Protein AF-A0AAU3YWR9-F1 (afdb_monomer)

pLDDT: mean 72.67, std 20.93, range [34.38, 97.94]

Radius of gyration: 27.26 Å; Cα contacts (8 Å, |Δi|>4): 187; chains: 1; bounding box: 84×48×47 Å

Nearest PDB structures (foldseek):
  8gfq-assembly1_A  TM=6.368E-01  e=3.962E-01  Campylobacter jejuni
  5o2o-assembly1_A  TM=6.855E-01  e=5.249E-01  Neisseria meningitidis
  6cf8-assembly1_A  TM=6.195E-01  e=4.690E-01  Campylobacter jejuni
  5o1j-assembly1_A  TM=6.684E-01  e=5.552E-01  Neisseria meningitidis MC58

Sequence (244 aa):
MATWSKQQIAIFARSAGWGKRSEDAAEVAMAESSGRDNIVNSIGCVGLMQINQPVHVKAHPKWTVAWLKDPIHNMEAALVLYKGAGNKWDGPWLDSRDKGSGGGWGGKVSGSSGGTQQIGDDPCKGLEGRVKDMCEESQDSLGKELPNSDPLGLEAMKQVATQLGRLAQMGAKAGNWLGEPGSWVRVAYVVGGAALGLTAVAVIIRPYTAGAYRQVSAALPVKTTKRIVRAARERSSSEESTSE

Mean predicted aligned error: 17.77 Å

Solvent-accessible surface area (backbone atoms only — not comparable to full-atom values): 14366 Å² total; per-residue (Å²): 131,62,70,49,52,58,68,50,38,18,51,33,23,38,74,44,67,46,56,94,46,7,60,61,50,16,53,50,15,38,68,62,37,66,23,25,25,67,47,65,52,98,82,43,21,30,7,28,64,42,45,51,33,82,76,44,30,82,86,37,74,76,54,37,74,75,48,24,33,38,63,44,52,24,36,36,53,49,49,52,53,30,52,74,51,70,73,33,70,70,66,94,47,55,64,62,35,70,69,43,91,82,70,28,52,95,70,50,76,84,69,78,84,82,81,94,69,90,87,80,68,67,82,45,69,91,52,66,68,74,61,23,56,56,42,55,58,53,54,71,64,66,76,66,84,78,85,88,85,88,88,84,85,65,67,70,61,52,56,56,60,56,54,58,61,53,58,63,58,51,58,70,57,54,66,68,46,76,78,41,88,85,37,53,66,58,50,49,51,52,54,51,49,49,52,51,50,54,52,52,50,52,60,69,45,45,74,69,46,54,61,54,49,52,56,53,60,71,71,50,66,75,74,55,60,61,53,54,56,49,56,52,55,58,53,61,61,59,66,71,74,73,81,123

Structure (mmCIF, N/CA/C/O backbone):
data_AF-A0AAU3YWR9-F1
#
_entry.id   AF-A0AAU3YWR9-F1
#
loop_
_atom_site.group_PDB
_atom_site.id
_atom_site.type_symbol
_atom_site.label_atom_id
_atom_site.label_alt_id
_atom_site.label_comp_id
_atom_site.label_asym_id
_atom_site.label_entity_i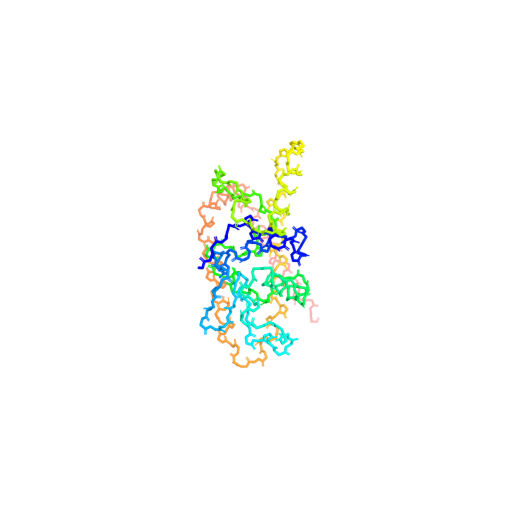d
_atom_site.label_seq_id
_atom_site.pdbx_PDB_ins_code
_atom_site.Cartn_x
_atom_site.Cartn_y
_atom_site.Cartn_z
_atom_site.occupancy
_atom_site.B_iso_or_equiv
_atom_site.auth_seq_id
_atom_site.auth_comp_id
_atom_site.auth_asym_id
_atom_site.auth_atom_id
_atom_site.pdbx_PDB_model_num
ATOM 1 N N . MET A 1 1 ? -11.575 -11.986 -10.824 1.00 79.19 1 MET A N 1
ATOM 2 C CA . MET A 1 1 ? -10.554 -11.143 -10.166 1.00 79.19 1 MET A CA 1
ATOM 3 C C . MET A 1 1 ? -10.648 -9.799 -10.839 1.00 79.19 1 MET A C 1
ATOM 5 O O . MET A 1 1 ? -10.480 -9.766 -12.053 1.00 79.19 1 MET A O 1
ATOM 9 N N . ALA A 1 2 ? -11.019 -8.756 -10.103 1.00 91.50 2 ALA A N 1
ATOM 10 C CA . ALA A 1 2 ? -11.086 -7.423 -10.680 1.00 91.50 2 ALA A CA 1
ATOM 11 C C . ALA A 1 2 ? -9.681 -6.806 -10.679 1.00 91.50 2 ALA A C 1
ATOM 13 O O . ALA A 1 2 ? -8.853 -7.101 -9.815 1.00 91.50 2 ALA A O 1
ATOM 14 N N . THR A 1 3 ? -9.398 -6.001 -11.698 1.00 96.00 3 THR A N 1
ATOM 15 C CA . THR A 1 3 ? -8.206 -5.152 -11.748 1.00 96.00 3 THR A CA 1
ATOM 16 C C . THR A 1 3 ? -8.701 -3.722 -11.826 1.00 96.00 3 THR A C 1
ATOM 18 O O . THR A 1 3 ? -9.439 -3.385 -12.748 1.00 96.00 3 THR A O 1
ATOM 21 N N . TRP A 1 4 ? -8.332 -2.918 -10.841 1.00 95.69 4 TRP A N 1
ATOM 22 C CA . TRP A 1 4 ? -8.805 -1.551 -10.681 1.00 95.69 4 TRP A CA 1
ATOM 23 C C . TRP A 1 4 ? -7.793 -0.568 -11.263 1.00 95.69 4 TRP A C 1
ATOM 25 O O . TRP A 1 4 ? -6.581 -0.771 -11.150 1.00 95.69 4 TRP A O 1
ATOM 35 N N . SER A 1 5 ? -8.283 0.509 -11.876 1.00 96.12 5 SER A N 1
ATOM 36 C CA . SER A 1 5 ? -7.420 1.609 -12.308 1.00 96.12 5 SER A CA 1
ATOM 37 C C . SER A 1 5 ? -6.879 2.382 -11.103 1.00 96.12 5 SER A C 1
ATOM 39 O O . SER A 1 5 ? -7.457 2.358 -10.013 1.00 96.12 5 SER A O 1
ATOM 41 N N . LYS A 1 6 ? -5.790 3.135 -11.296 1.00 95.69 6 LYS A N 1
ATOM 42 C CA . LYS A 1 6 ? -5.232 3.993 -10.240 1.00 95.69 6 LYS A CA 1
ATOM 43 C C . LYS A 1 6 ? -6.288 4.961 -9.683 1.00 95.69 6 LYS A C 1
ATOM 45 O O . LYS A 1 6 ? -6.381 5.128 -8.472 1.00 95.69 6 LYS A O 1
ATOM 50 N N . GLN A 1 7 ? -7.110 5.551 -10.549 1.00 96.12 7 GLN A N 1
ATOM 51 C CA . GLN A 1 7 ? -8.160 6.496 -10.169 1.00 96.12 7 GLN A CA 1
ATOM 52 C C . GLN A 1 7 ? -9.241 5.828 -9.306 1.00 96.12 7 GLN A C 1
ATOM 54 O O . GLN A 1 7 ? -9.616 6.366 -8.267 1.00 96.12 7 GLN A O 1
ATOM 59 N N . GLN A 1 8 ? -9.693 4.626 -9.677 1.00 96.25 8 GLN A N 1
ATOM 60 C CA . GLN A 1 8 ? -10.653 3.855 -8.873 1.00 96.25 8 GLN A CA 1
ATOM 61 C C . GLN A 1 8 ? -10.081 3.521 -7.491 1.00 96.25 8 GLN A C 1
ATOM 63 O O . GLN A 1 8 ? -10.753 3.664 -6.470 1.00 96.25 8 GLN A O 1
ATOM 68 N N . ILE A 1 9 ? -8.799 3.158 -7.443 1.00 97.56 9 ILE A N 1
ATOM 69 C CA . ILE A 1 9 ? -8.099 2.882 -6.191 1.00 97.56 9 ILE A CA 1
ATOM 70 C C . ILE A 1 9 ? -7.991 4.140 -5.315 1.00 97.56 9 ILE A C 1
ATOM 72 O O . ILE A 1 9 ? -8.188 4.053 -4.101 1.00 97.56 9 ILE A O 1
ATOM 76 N N . ALA A 1 10 ? -7.745 5.314 -5.901 1.00 96.50 10 ALA A N 1
ATOM 77 C CA . ALA A 1 10 ? -7.727 6.577 -5.164 1.00 96.50 10 ALA A CA 1
ATOM 78 C C . ALA A 1 10 ? -9.100 6.899 -4.544 1.00 96.50 10 ALA A C 1
ATOM 80 O O . ALA A 1 10 ? -9.162 7.408 -3.422 1.00 96.50 10 ALA A O 1
ATOM 81 N N . ILE A 1 11 ? -10.203 6.536 -5.208 1.00 96.56 11 ILE A N 1
ATOM 82 C CA . ILE A 1 11 ? -11.563 6.669 -4.658 1.00 96.56 11 ILE A CA 1
ATOM 83 C C . ILE A 1 11 ? -11.759 5.732 -3.457 1.00 96.56 11 ILE A C 1
ATOM 85 O O . ILE A 1 11 ? -12.253 6.178 -2.415 1.00 96.56 11 ILE A O 1
ATOM 89 N N . PHE A 1 12 ? -11.312 4.471 -3.535 1.00 97.38 12 PHE A N 1
ATOM 90 C CA . PHE A 1 12 ? -11.329 3.562 -2.378 1.00 97.38 12 PHE A CA 1
ATOM 91 C C . PHE A 1 12 ? -10.495 4.112 -1.216 1.00 97.38 12 PHE A C 1
ATOM 93 O O . PHE A 1 12 ? -10.964 4.148 -0.079 1.00 97.38 12 PHE A O 1
ATOM 100 N N . ALA A 1 13 ? -9.288 4.614 -1.492 1.00 97.31 13 ALA A N 1
ATOM 101 C CA . ALA A 1 13 ? -8.426 5.212 -0.478 1.00 97.31 13 ALA A CA 1
ATOM 102 C C . ALA A 1 13 ? -9.071 6.458 0.158 1.00 97.31 13 ALA A C 1
ATOM 104 O O . ALA A 1 13 ? -9.051 6.634 1.378 1.00 97.31 13 ALA A O 1
ATOM 105 N N . ARG A 1 14 ? -9.708 7.322 -0.638 1.00 97.31 14 ARG A N 1
ATOM 106 C CA . ARG A 1 14 ? -10.443 8.482 -0.116 1.00 97.31 14 ARG A CA 1
ATOM 107 C C . ARG A 1 14 ? -11.582 8.044 0.804 1.00 97.31 14 ARG A C 1
ATOM 109 O O . ARG A 1 14 ? -11.698 8.584 1.902 1.00 97.31 14 ARG A O 1
ATOM 116 N N . SER A 1 15 ? -12.342 7.031 0.391 1.00 96.31 15 SER A N 1
ATOM 117 C CA . SER A 1 15 ? -13.438 6.431 1.167 1.00 96.31 15 SER A CA 1
ATOM 118 C C . SER A 1 15 ? -12.956 5.825 2.487 1.00 96.31 15 SER A C 1
ATOM 120 O O . SER A 1 15 ? -13.607 5.992 3.514 1.00 96.31 15 SER A O 1
ATOM 122 N N . ALA A 1 16 ? -11.772 5.208 2.484 1.00 97.12 16 ALA A N 1
ATOM 123 C CA . ALA A 1 16 ? -11.115 4.656 3.667 1.00 97.12 16 ALA A CA 1
ATOM 124 C C . ALA A 1 16 ? -10.474 5.721 4.588 1.00 97.12 16 ALA A C 1
ATOM 126 O O . ALA A 1 16 ? -9.879 5.383 5.610 1.00 97.12 16 ALA A O 1
ATOM 127 N N . GLY A 1 17 ? -10.566 7.015 4.250 1.00 97.31 17 GLY A N 1
ATOM 128 C CA . GLY A 1 17 ? -10.105 8.114 5.104 1.00 97.31 17 GLY A CA 1
ATOM 129 C C . GLY A 1 17 ? -8.657 8.564 4.880 1.00 97.31 17 GLY A C 1
ATOM 130 O O . GLY A 1 17 ? -8.091 9.246 5.737 1.00 97.31 17 GLY A O 1
ATOM 131 N N . TRP A 1 18 ? -8.042 8.233 3.738 1.00 96.38 18 TRP A N 1
ATOM 132 C CA . TRP A 1 18 ? -6.690 8.704 3.391 1.00 96.38 18 TRP A CA 1
ATOM 133 C C . TRP A 1 18 ? -6.618 10.212 3.088 1.00 96.38 18 TRP A C 1
ATOM 135 O O . TRP A 1 18 ? -5.540 10.814 3.133 1.00 96.38 18 TRP A O 1
ATOM 145 N N . GLY A 1 19 ? -7.756 10.849 2.788 1.00 95.81 19 GLY A N 1
ATOM 146 C CA . GLY A 1 19 ? -7.838 12.282 2.503 1.00 95.81 19 GLY A CA 1
ATOM 147 C C . GLY A 1 19 ? -6.928 12.696 1.342 1.00 95.81 19 GLY A C 1
ATOM 148 O O . GLY A 1 19 ? -6.967 12.098 0.266 1.00 95.81 19 GLY A O 1
ATOM 149 N N . LYS A 1 20 ? -6.073 13.702 1.571 1.00 94.56 20 LYS A N 1
ATOM 150 C CA . LYS A 1 20 ? -5.134 14.233 0.562 1.00 94.56 20 LYS A CA 1
ATOM 151 C C . LYS A 1 20 ? -4.085 13.220 0.082 1.00 94.56 20 LYS A C 1
ATOM 153 O O . LYS A 1 20 ? -3.474 13.453 -0.947 1.00 94.56 20 LYS A O 1
ATOM 158 N N . ARG A 1 21 ? -3.880 12.112 0.805 1.00 95.06 21 ARG A N 1
ATOM 159 C CA . ARG A 1 21 ? -2.921 11.047 0.451 1.00 95.06 21 ARG A CA 1
ATOM 160 C C . ARG A 1 21 ? -3.560 9.883 -0.312 1.00 95.06 21 ARG A C 1
ATOM 162 O O . ARG A 1 21 ? -2.962 8.819 -0.413 1.00 95.06 21 ARG A O 1
ATOM 169 N N . SER A 1 22 ? -4.788 10.053 -0.799 1.00 96.56 22 SER A N 1
ATOM 170 C CA . SER A 1 22 ? -5.489 9.015 -1.566 1.00 96.56 22 SER A CA 1
ATOM 171 C C . SER A 1 22 ? -4.743 8.633 -2.849 1.00 96.56 22 SER A C 1
ATOM 173 O O . SER A 1 22 ? -4.640 7.446 -3.145 1.00 96.56 22 SER A O 1
ATOM 175 N N . GLU A 1 23 ? -4.158 9.606 -3.553 1.00 94.44 23 GLU A N 1
ATOM 176 C CA . GLU A 1 23 ? -3.332 9.351 -4.742 1.00 94.44 23 GLU A CA 1
ATOM 177 C C . GLU A 1 23 ? -2.050 8.579 -4.402 1.00 94.44 23 GLU A C 1
ATOM 179 O O . GLU A 1 23 ? -1.762 7.572 -5.044 1.00 94.44 23 GLU A O 1
ATOM 184 N N . ASP A 1 24 ? -1.330 8.975 -3.345 1.00 93.44 24 ASP A N 1
ATOM 185 C CA . ASP A 1 24 ? -0.142 8.256 -2.861 1.00 93.44 24 ASP A CA 1
ATOM 186 C C . ASP A 1 24 ? -0.473 6.795 -2.506 1.00 93.44 24 ASP A C 1
ATOM 188 O O . ASP A 1 24 ? 0.274 5.873 -2.827 1.00 93.44 24 ASP A O 1
ATOM 192 N N . ALA A 1 25 ? -1.608 6.564 -1.839 1.00 96.00 25 ALA A N 1
ATOM 193 C CA . ALA A 1 25 ? -2.053 5.219 -1.486 1.00 96.00 25 ALA A CA 1
ATOM 194 C C . ALA A 1 25 ? -2.393 4.385 -2.727 1.00 96.00 25 ALA A C 1
ATOM 196 O O . ALA A 1 25 ? -2.050 3.205 -2.792 1.00 96.00 25 ALA A O 1
ATOM 197 N N . ALA A 1 26 ? -3.013 5.001 -3.736 1.00 96.12 26 ALA A N 1
ATOM 198 C CA . ALA A 1 26 ? -3.288 4.339 -5.003 1.00 96.12 26 ALA A CA 1
ATOM 199 C C . ALA A 1 26 ? -2.010 3.988 -5.771 1.00 96.12 26 ALA A C 1
ATOM 201 O O . ALA A 1 26 ? -1.901 2.902 -6.336 1.00 96.12 26 ALA A O 1
ATOM 202 N N . GLU A 1 27 ? -1.020 4.877 -5.752 1.00 92.62 27 GLU A N 1
ATOM 203 C CA . GLU A 1 27 ? 0.313 4.638 -6.299 1.00 92.62 27 GLU A CA 1
ATOM 204 C C . GLU A 1 27 ? 0.993 3.416 -5.666 1.00 92.62 27 GLU A C 1
ATOM 206 O O . GLU A 1 27 ? 1.478 2.537 -6.384 1.00 92.62 27 GLU A O 1
ATOM 211 N N . VAL A 1 28 ? 0.958 3.316 -4.334 1.00 93.38 28 VAL A N 1
ATOM 212 C CA . VAL A 1 28 ? 1.497 2.159 -3.605 1.00 93.38 28 VAL A CA 1
ATOM 213 C C . VAL A 1 28 ? 0.722 0.886 -3.947 1.00 93.38 28 VAL A C 1
ATOM 215 O O . VAL A 1 28 ? 1.335 -0.117 -4.297 1.00 93.38 28 VAL A O 1
ATOM 218 N N . ALA A 1 29 ? -0.612 0.916 -3.948 1.00 95.75 29 ALA A N 1
ATOM 219 C CA . ALA A 1 29 ? -1.428 -0.244 -4.320 1.00 95.75 29 ALA A CA 1
ATOM 220 C C . ALA A 1 29 ? -1.134 -0.755 -5.741 1.00 95.75 29 ALA A C 1
ATOM 222 O O . ALA A 1 29 ? -1.063 -1.966 -5.974 1.00 95.75 29 ALA A O 1
ATOM 223 N N . MET A 1 30 ? -0.933 0.156 -6.700 1.00 94.81 30 MET A N 1
ATOM 224 C CA . MET A 1 30 ? -0.538 -0.202 -8.064 1.00 94.81 30 MET A CA 1
ATOM 225 C C . MET A 1 30 ? 0.840 -0.868 -8.097 1.00 94.81 30 MET A C 1
ATOM 227 O O . MET A 1 30 ? 1.028 -1.829 -8.842 1.00 94.81 30 MET A O 1
ATOM 231 N N . ALA A 1 31 ? 1.790 -0.411 -7.280 1.00 90.12 31 ALA A N 1
ATOM 232 C CA . ALA A 1 31 ? 3.102 -1.044 -7.171 1.00 90.12 31 ALA A CA 1
ATOM 233 C C . ALA A 1 31 ? 3.037 -2.437 -6.518 1.00 90.12 31 ALA A C 1
ATOM 235 O O . ALA A 1 31 ? 3.716 -3.355 -6.971 1.00 90.12 31 ALA A O 1
ATOM 236 N N . GLU A 1 32 ? 2.214 -2.603 -5.482 1.00 93.31 32 GLU A N 1
ATOM 237 C CA . GLU A 1 32 ? 2.138 -3.832 -4.683 1.00 93.31 32 GLU A CA 1
ATOM 238 C C . GLU A 1 32 ? 1.352 -4.955 -5.380 1.00 93.31 32 GLU A C 1
ATOM 240 O O . GLU A 1 32 ? 1.754 -6.118 -5.361 1.00 93.31 32 GLU A O 1
ATOM 245 N N . SER A 1 33 ? 0.229 -4.630 -6.027 1.00 96.00 33 SER A N 1
ATOM 246 C CA . SER A 1 33 ? -0.691 -5.635 -6.588 1.00 96.00 33 SER A CA 1
ATOM 247 C C . SER A 1 33 ? -0.946 -5.492 -8.088 1.00 96.00 33 SER A C 1
ATOM 249 O O . SER A 1 33 ? -1.582 -6.366 -8.690 1.00 96.00 33 SER A O 1
ATOM 251 N N . SER A 1 34 ? -0.468 -4.409 -8.710 1.00 95.50 34 SER A N 1
ATOM 252 C CA . SER A 1 34 ? -0.888 -3.994 -10.058 1.00 95.50 34 SER A CA 1
ATOM 253 C C . SER A 1 34 ? -2.402 -3.754 -10.153 1.00 95.50 34 SER A C 1
ATOM 255 O O . SER A 1 34 ? -3.002 -4.022 -11.188 1.00 95.50 34 SER A O 1
ATOM 257 N N . GLY A 1 35 ? -3.022 -3.307 -9.053 1.00 96.69 35 GLY A N 1
ATOM 258 C CA . GLY A 1 35 ? -4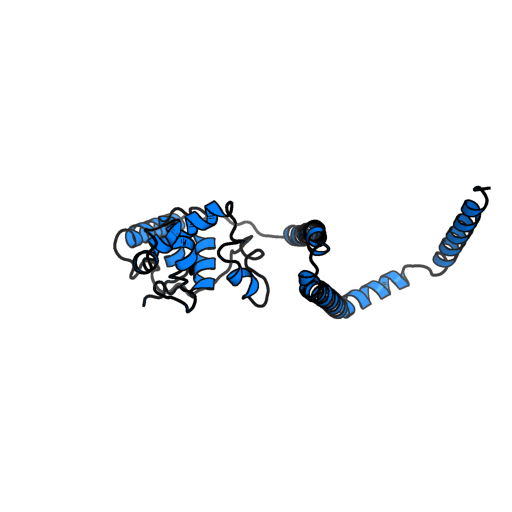.456 -3.011 -8.964 1.00 96.69 35 GLY A CA 1
ATOM 259 C C . GLY A 1 35 ? -5.364 -4.233 -8.786 1.00 96.69 35 GLY A C 1
ATOM 260 O O . GLY A 1 35 ? -6.581 -4.112 -8.905 1.00 96.69 35 GLY A O 1
ATOM 261 N N . ARG A 1 36 ? -4.807 -5.418 -8.512 1.00 96.94 36 ARG A N 1
ATOM 262 C CA . ARG A 1 36 ? -5.569 -6.669 -8.367 1.00 96.94 36 ARG A CA 1
ATOM 263 C C . ARG A 1 36 ? -6.011 -6.858 -6.913 1.00 96.94 36 ARG A C 1
ATOM 265 O O . ARG A 1 36 ? -5.186 -7.047 -6.021 1.00 96.94 36 ARG A O 1
ATOM 272 N N . ASP A 1 37 ? -7.317 -6.824 -6.672 1.00 94.12 37 ASP A N 1
ATOM 273 C CA . ASP A 1 37 ? -7.902 -6.723 -5.324 1.00 94.12 37 ASP A CA 1
ATOM 274 C C . ASP A 1 37 ? -7.899 -8.000 -4.487 1.00 94.12 37 ASP A C 1
ATOM 276 O O . ASP A 1 37 ? -7.931 -7.938 -3.261 1.00 94.12 37 ASP A O 1
ATOM 280 N N . ASN A 1 38 ? -7.854 -9.164 -5.127 1.00 94.62 38 ASN A N 1
ATOM 281 C CA . ASN A 1 38 ? -8.050 -10.437 -4.445 1.00 94.62 38 ASN A CA 1
ATOM 282 C C . ASN A 1 38 ? -6.804 -11.338 -4.440 1.00 94.62 38 ASN A C 1
ATOM 284 O O . ASN A 1 38 ? -6.911 -12.537 -4.155 1.00 94.62 38 ASN A O 1
ATOM 288 N N . ILE A 1 39 ? -5.632 -10.767 -4.738 1.00 95.69 39 ILE A N 1
ATOM 289 C CA . ILE A 1 39 ? -4.360 -11.492 -4.745 1.00 95.69 39 ILE A CA 1
ATOM 290 C C . ILE A 1 39 ? -3.933 -11.854 -3.337 1.00 95.69 39 ILE A C 1
ATOM 292 O O . ILE A 1 39 ? -3.929 -11.020 -2.435 1.00 95.69 39 ILE A O 1
ATOM 296 N N . VAL A 1 40 ? -3.510 -13.108 -3.196 1.00 96.75 40 VAL A N 1
ATOM 297 C CA . VAL A 1 40 ? -2.779 -13.603 -2.037 1.00 96.75 40 VAL A CA 1
ATOM 298 C C . VAL A 1 40 ? -1.451 -14.147 -2.541 1.00 96.75 40 VAL A C 1
ATOM 300 O O . VAL A 1 40 ? -1.445 -15.030 -3.399 1.00 96.75 40 VAL A O 1
ATOM 303 N N . ASN A 1 41 ? -0.334 -13.601 -2.067 1.00 94.50 41 ASN A N 1
ATOM 304 C CA . ASN A 1 41 ? 0.984 -14.111 -2.444 1.00 94.50 41 ASN A CA 1
ATOM 305 C C . ASN A 1 41 ? 1.403 -15.302 -1.554 1.00 94.50 41 ASN A C 1
ATOM 307 O O . ASN A 1 41 ? 0.716 -15.662 -0.596 1.00 94.50 41 ASN A O 1
ATOM 311 N N . SER A 1 42 ? 2.546 -15.921 -1.857 1.00 94.56 42 SER A N 1
ATOM 312 C CA . SER A 1 42 ? 3.031 -17.116 -1.147 1.00 94.56 42 SER A CA 1
ATOM 313 C C . SER A 1 42 ? 3.372 -16.889 0.330 1.00 94.56 42 SER A C 1
ATOM 315 O O . SER A 1 42 ? 3.425 -17.856 1.085 1.00 94.56 42 SER A O 1
ATOM 317 N N . ILE A 1 43 ? 3.581 -15.638 0.753 1.00 89.81 43 ILE A N 1
ATOM 318 C CA . ILE A 1 43 ? 3.865 -15.271 2.149 1.00 89.81 43 ILE A CA 1
ATOM 319 C C . ILE A 1 43 ? 2.614 -14.798 2.908 1.00 89.81 43 ILE A C 1
ATOM 321 O O . ILE A 1 43 ? 2.714 -14.406 4.068 1.00 89.81 43 ILE A O 1
ATOM 325 N N . GLY A 1 44 ? 1.433 -14.846 2.281 1.00 93.31 44 GLY A N 1
ATOM 326 C CA . GLY A 1 44 ? 0.166 -14.476 2.913 1.00 93.31 44 GLY A CA 1
ATOM 327 C C . GLY A 1 44 ? -0.139 -12.975 2.911 1.00 93.31 44 GLY A C 1
ATOM 328 O O . GLY A 1 44 ? -0.968 -12.528 3.704 1.00 93.31 44 GLY A O 1
ATOM 329 N N . CYS A 1 45 ? 0.497 -12.187 2.039 1.00 96.19 45 CYS A N 1
ATOM 330 C CA . CYS A 1 45 ? 0.073 -10.811 1.795 1.00 96.19 45 CYS A CA 1
ATOM 331 C C . CYS A 1 45 ? -1.210 -10.781 0.967 1.00 96.19 45 CYS A C 1
ATOM 333 O O . CYS A 1 45 ? -1.303 -11.499 -0.028 1.00 96.19 45 CYS A O 1
ATOM 335 N N . VAL A 1 46 ? -2.177 -9.947 1.355 1.00 97.56 46 VAL A N 1
ATOM 336 C CA . VAL A 1 46 ? -3.526 -9.945 0.773 1.00 97.56 46 VAL A CA 1
ATOM 337 C C . VAL A 1 46 ? -3.904 -8.579 0.199 1.00 97.56 46 VAL A C 1
ATOM 339 O O . VAL A 1 46 ? -3.726 -7.544 0.846 1.00 97.56 46 VAL A O 1
ATOM 342 N N . GLY A 1 47 ? -4.496 -8.608 -0.993 1.00 97.12 47 GLY A N 1
ATOM 343 C CA . GLY A 1 47 ? -5.239 -7.515 -1.616 1.00 97.12 47 GLY A CA 1
ATOM 344 C C . GLY A 1 47 ? -4.394 -6.381 -2.189 1.00 97.12 47 GLY A C 1
ATOM 345 O O . GLY A 1 47 ? -3.205 -6.559 -2.463 1.00 97.12 47 GLY A O 1
ATOM 346 N N . LEU A 1 48 ? -5.024 -5.221 -2.392 1.00 97.12 48 LEU A N 1
ATOM 347 C CA . LEU A 1 48 ? -4.442 -4.081 -3.112 1.00 97.12 48 LEU A CA 1
ATOM 348 C C . LEU A 1 48 ? -3.097 -3.621 -2.542 1.00 97.12 48 LEU A C 1
ATOM 350 O O . LEU A 1 48 ? -2.139 -3.434 -3.287 1.00 97.12 48 LEU A O 1
ATOM 354 N N . MET A 1 49 ? -3.029 -3.484 -1.221 1.00 97.25 49 MET A N 1
ATOM 355 C CA . MET A 1 49 ? -1.858 -3.026 -0.477 1.00 97.25 49 MET A CA 1
ATOM 356 C C . MET A 1 49 ? -0.986 -4.187 0.012 1.00 97.25 49 MET A C 1
ATOM 358 O O . MET A 1 49 ? -0.095 -3.960 0.817 1.00 97.25 49 MET A O 1
ATOM 362 N N . GLN A 1 50 ? -1.249 -5.433 -0.405 1.00 96.88 50 GLN A N 1
ATOM 363 C CA . GLN A 1 50 ? -0.459 -6.607 -0.006 1.00 96.88 50 GLN A CA 1
ATOM 364 C C . GLN A 1 50 ? -0.200 -6.677 1.518 1.00 96.88 50 GLN A C 1
ATOM 366 O O . GLN A 1 50 ? 0.926 -6.864 1.979 1.00 96.88 50 GLN A O 1
ATOM 371 N N . ILE A 1 51 ? -1.259 -6.557 2.326 1.00 96.19 51 ILE A N 1
ATOM 372 C CA . ILE A 1 51 ? -1.160 -6.592 3.794 1.00 96.19 51 ILE A CA 1
ATOM 373 C C . ILE A 1 51 ? -0.738 -7.987 4.263 1.00 96.19 51 ILE A C 1
ATOM 375 O O . ILE A 1 51 ? -1.449 -8.955 3.993 1.00 96.19 51 ILE A O 1
ATOM 379 N N . ASN A 1 52 ? 0.374 -8.091 5.001 1.00 93.94 52 ASN A N 1
ATOM 380 C CA . ASN A 1 52 ? 0.877 -9.351 5.561 1.00 93.94 52 ASN A CA 1
ATOM 381 C C . ASN A 1 52 ? -0.044 -9.867 6.683 1.00 93.94 52 ASN A C 1
ATOM 383 O O . ASN A 1 52 ? 0.109 -9.537 7.864 1.00 93.94 52 ASN A O 1
ATOM 387 N N . GLN A 1 53 ? -1.035 -10.667 6.297 1.00 93.38 53 GLN A N 1
ATOM 388 C CA . GLN A 1 53 ? -2.103 -11.105 7.187 1.00 93.38 53 GLN A CA 1
ATOM 389 C C . GLN A 1 53 ? -1.591 -11.944 8.377 1.00 93.38 53 GLN A C 1
ATOM 391 O O . GLN A 1 53 ? -1.984 -11.627 9.506 1.00 93.38 53 GLN A O 1
ATOM 396 N N . PRO A 1 54 ? -0.674 -12.921 8.201 1.00 90.94 54 PRO A N 1
ATOM 397 C CA . PRO A 1 54 ? -0.130 -13.705 9.314 1.00 90.94 54 PRO A CA 1
ATOM 398 C C . PRO A 1 54 ? 0.527 -12.875 10.424 1.00 90.94 54 PRO A C 1
ATOM 400 O O . PRO A 1 54 ? 0.456 -13.249 11.596 1.00 90.94 54 PRO A O 1
ATOM 403 N N . VAL A 1 55 ? 1.150 -11.743 10.079 1.00 90.25 55 VAL A N 1
ATOM 404 C CA . VAL A 1 55 ? 1.791 -10.850 11.059 1.00 90.25 55 VAL A CA 1
ATOM 405 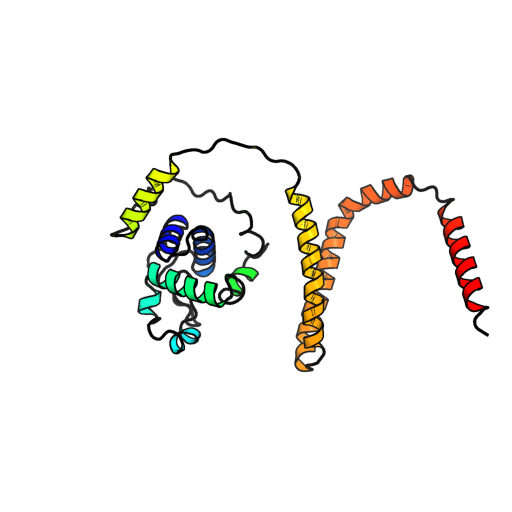C C . VAL A 1 55 ? 0.751 -10.046 11.839 1.00 90.25 55 VAL A C 1
ATOM 407 O O . VAL A 1 55 ? 0.864 -9.896 13.056 1.00 90.25 55 VAL A O 1
ATOM 410 N N . HIS A 1 56 ? -0.283 -9.546 11.162 1.00 89.81 56 HIS A N 1
ATOM 411 C CA . HIS A 1 56 ? -1.221 -8.592 11.757 1.00 89.81 56 HIS A CA 1
ATOM 412 C C . HIS A 1 56 ? -2.466 -9.225 12.387 1.00 89.81 56 HIS A C 1
ATOM 414 O O . HIS A 1 56 ? -3.109 -8.580 13.215 1.00 89.81 56 HIS A O 1
ATOM 420 N N . VAL A 1 57 ? -2.785 -10.488 12.084 1.00 90.94 57 VAL A N 1
ATOM 421 C CA . VAL A 1 57 ? -4.001 -11.162 12.577 1.00 90.94 57 VAL A CA 1
ATOM 422 C C . VAL A 1 57 ? -4.116 -11.192 14.105 1.00 90.94 57 VAL A C 1
ATOM 424 O O . VAL A 1 57 ? -5.217 -11.093 14.637 1.00 90.94 57 VAL A O 1
ATOM 427 N N . LYS A 1 58 ? -2.993 -11.276 14.835 1.00 88.50 58 LYS A N 1
ATOM 428 C CA . LYS A 1 58 ? -3.008 -11.283 16.310 1.00 88.50 58 LYS A CA 1
ATOM 429 C C . LYS A 1 58 ? -3.445 -9.939 16.895 1.00 88.50 58 LYS A C 1
ATOM 431 O O . LYS A 1 58 ? -4.192 -9.916 17.866 1.00 88.50 58 LYS A O 1
ATOM 436 N N . ALA A 1 59 ? -2.980 -8.835 16.310 1.00 91.25 59 ALA A N 1
ATOM 437 C CA . ALA A 1 59 ? -3.342 -7.484 16.741 1.00 91.25 59 ALA A CA 1
ATOM 438 C C . ALA A 1 59 ? -4.709 -7.049 16.187 1.00 91.25 59 ALA A C 1
ATOM 440 O O . ALA A 1 59 ? -5.410 -6.254 16.809 1.00 91.25 59 ALA A O 1
ATOM 441 N N . HIS A 1 60 ? -5.106 -7.601 15.038 1.00 94.31 60 HIS A N 1
ATOM 442 C CA . HIS A 1 60 ? -6.344 -7.266 14.345 1.00 94.31 60 HIS A CA 1
ATOM 443 C C . HIS A 1 60 ? -7.099 -8.536 13.919 1.00 94.31 60 HIS A C 1
ATOM 445 O O . HIS A 1 60 ? -7.106 -8.886 12.737 1.00 94.31 60 HIS A O 1
ATOM 451 N N . PRO A 1 61 ? -7.803 -9.218 14.844 1.00 95.06 61 PRO A N 1
ATOM 452 C CA . PRO A 1 61 ? -8.467 -10.496 14.552 1.00 95.06 61 PRO A CA 1
ATOM 453 C C . PRO A 1 61 ? -9.522 -10.432 13.438 1.00 95.06 61 PRO A C 1
ATOM 455 O O . PRO A 1 61 ? -9.830 -11.442 12.812 1.00 95.06 61 PRO A O 1
ATOM 458 N N . LYS A 1 62 ? -10.071 -9.240 13.167 1.00 96.19 62 LYS A N 1
ATOM 459 C CA . LYS A 1 62 ? -11.041 -9.011 12.084 1.00 96.19 62 LYS A CA 1
ATOM 460 C C . LYS A 1 62 ? -10.404 -9.013 10.689 1.00 96.19 62 LYS A C 1
ATOM 462 O O . LYS A 1 62 ? -11.119 -9.217 9.712 1.00 96.19 62 LYS A O 1
ATOM 467 N N . TRP A 1 63 ? -9.086 -8.823 10.577 1.00 96.50 63 TRP A N 1
ATOM 468 C CA . TRP A 1 63 ? -8.354 -8.807 9.305 1.00 96.50 63 TRP A CA 1
ATOM 469 C C . TRP A 1 63 ? -8.112 -10.229 8.795 1.00 96.50 63 TRP A C 1
ATOM 471 O O . TRP A 1 63 ? -6.988 -10.722 8.691 1.00 96.50 63 TRP A O 1
ATOM 481 N N . THR A 1 64 ? -9.202 -10.930 8.513 1.00 97.06 64 THR A N 1
ATOM 482 C CA . THR A 1 64 ? -9.160 -12.220 7.827 1.00 97.06 64 THR A CA 1
ATOM 483 C C . THR A 1 64 ? -8.792 -12.014 6.356 1.00 97.06 64 THR A C 1
ATOM 485 O O . THR A 1 64 ? -8.972 -10.926 5.810 1.00 97.06 64 THR A O 1
ATOM 488 N N . VAL A 1 65 ? -8.316 -13.065 5.679 1.00 96.81 65 VAL A N 1
ATOM 489 C CA . VAL A 1 65 ? -8.037 -13.009 4.231 1.00 96.81 65 VAL A CA 1
ATOM 490 C C . VAL A 1 65 ? -9.276 -12.566 3.446 1.00 96.81 65 VAL A C 1
ATOM 492 O O . VAL A 1 65 ? -9.159 -11.754 2.540 1.00 96.81 65 VAL A O 1
ATOM 495 N N . ALA A 1 66 ? -10.464 -13.067 3.801 1.00 97.00 66 ALA A N 1
ATOM 496 C CA . ALA A 1 66 ? -11.710 -12.685 3.140 1.00 97.00 66 ALA A CA 1
ATOM 497 C C . ALA A 1 66 ? -12.032 -11.195 3.332 1.00 97.00 66 ALA A C 1
ATOM 499 O O . ALA A 1 66 ? -12.378 -10.524 2.367 1.00 97.00 66 ALA A O 1
ATOM 500 N N . TRP A 1 67 ? -11.852 -10.670 4.548 1.00 97.31 67 TRP A N 1
ATOM 501 C CA . TRP A 1 67 ? -12.067 -9.253 4.844 1.00 97.31 67 TRP A CA 1
ATOM 502 C C . TRP A 1 67 ? -11.078 -8.357 4.082 1.00 97.31 67 TRP A C 1
ATOM 504 O O . TRP A 1 67 ? -11.482 -7.366 3.489 1.00 97.31 67 TRP A O 1
ATOM 514 N N . LEU A 1 68 ? -9.800 -8.751 4.008 1.00 97.44 68 LEU A N 1
ATOM 515 C CA . LEU A 1 68 ? -8.752 -8.008 3.296 1.00 97.44 68 LEU A CA 1
ATOM 516 C C . LEU A 1 68 ? -8.840 -8.084 1.762 1.00 97.44 68 LEU A C 1
ATOM 518 O O . LEU A 1 68 ? -8.108 -7.353 1.099 1.00 97.44 68 LEU A O 1
ATOM 522 N N . LYS A 1 69 ? -9.672 -8.962 1.189 1.00 97.00 69 LYS A N 1
ATOM 523 C CA . LYS A 1 69 ? -9.929 -9.001 -0.263 1.00 97.00 69 LYS A CA 1
ATOM 524 C C . LYS A 1 69 ? -10.909 -7.924 -0.722 1.00 97.00 69 LYS A C 1
ATOM 526 O O . LYS A 1 69 ? -10.977 -7.655 -1.916 1.00 97.00 69 LYS A O 1
ATOM 531 N N . ASP A 1 70 ? -11.665 -7.332 0.198 1.00 96.69 70 ASP A N 1
ATOM 532 C CA . ASP A 1 70 ? -12.478 -6.162 -0.107 1.00 96.69 70 ASP A CA 1
ATOM 533 C C . ASP A 1 70 ? -11.560 -4.928 -0.260 1.00 96.69 70 ASP A C 1
ATOM 535 O O . ASP A 1 70 ? -10.770 -4.648 0.652 1.00 96.69 70 ASP A O 1
ATOM 539 N N . PRO A 1 71 ? -11.616 -4.195 -1.390 1.00 96.94 71 PRO A N 1
ATOM 540 C CA . PRO A 1 71 ? -10.744 -3.049 -1.648 1.00 96.94 71 PRO A CA 1
ATOM 541 C C . PRO A 1 71 ? -10.782 -1.960 -0.571 1.00 96.94 71 PRO A C 1
ATOM 543 O O . PRO A 1 71 ? -9.737 -1.402 -0.230 1.00 96.94 71 PRO A O 1
ATOM 546 N N . ILE A 1 72 ? -11.964 -1.654 -0.026 1.00 97.44 72 ILE A N 1
ATOM 547 C CA . ILE A 1 72 ? -12.138 -0.588 0.966 1.00 97.44 72 ILE A CA 1
ATOM 548 C C . ILE A 1 72 ? -11.538 -1.038 2.292 1.00 97.44 72 ILE A C 1
ATOM 550 O O . ILE A 1 72 ? -10.697 -0.337 2.853 1.00 97.44 72 ILE A O 1
ATOM 554 N N . HIS A 1 73 ? -11.880 -2.240 2.751 1.00 97.88 73 HIS A N 1
ATOM 555 C CA . HIS A 1 73 ? -11.308 -2.815 3.967 1.00 97.88 73 HIS A CA 1
ATOM 556 C C . HIS A 1 73 ? -9.778 -2.956 3.888 1.00 97.88 73 HIS A C 1
ATOM 558 O O . HIS A 1 73 ? -9.062 -2.677 4.855 1.00 97.88 73 HIS A O 1
ATOM 564 N N . ASN A 1 74 ? -9.243 -3.341 2.725 1.00 97.88 74 ASN A N 1
ATOM 565 C CA . ASN A 1 74 ? -7.800 -3.404 2.503 1.00 97.88 74 ASN A CA 1
ATOM 566 C C . ASN A 1 74 ? -7.138 -2.025 2.685 1.00 97.88 74 ASN A C 1
ATOM 568 O O . ASN A 1 74 ? -6.113 -1.911 3.362 1.00 97.88 74 ASN A O 1
ATOM 572 N N . MET A 1 75 ? -7.763 -0.972 2.148 1.00 97.94 75 MET A N 1
ATOM 573 C CA . MET A 1 75 ? -7.304 0.411 2.297 1.00 97.94 75 MET A CA 1
ATOM 574 C C . MET A 1 75 ? -7.430 0.942 3.726 1.00 97.94 75 MET A C 1
ATOM 576 O O . MET A 1 75 ? -6.556 1.688 4.174 1.00 97.94 75 MET A O 1
ATOM 580 N N . GLU A 1 76 ? -8.473 0.555 4.459 1.00 97.50 76 GLU A N 1
ATOM 581 C CA . GLU A 1 76 ? -8.643 0.893 5.875 1.00 97.50 76 GLU A CA 1
ATOM 582 C C . GLU A 1 76 ? -7.543 0.259 6.735 1.00 97.50 76 GLU A C 1
ATOM 584 O O . GLU A 1 76 ? -6.916 0.945 7.548 1.00 97.50 76 GLU A O 1
ATOM 589 N N . ALA A 1 77 ? -7.247 -1.030 6.526 1.00 97.12 77 ALA A N 1
ATOM 590 C CA . ALA A 1 77 ? -6.145 -1.702 7.215 1.00 97.12 77 ALA A CA 1
ATOM 591 C C . ALA A 1 77 ? -4.796 -1.053 6.892 1.00 97.12 77 ALA A C 1
ATOM 593 O O . ALA A 1 77 ? -3.999 -0.792 7.797 1.00 97.12 77 ALA A O 1
ATOM 594 N N . ALA A 1 78 ? -4.560 -0.720 5.621 1.00 97.06 78 ALA A N 1
ATOM 595 C CA . ALA A 1 78 ? -3.363 0.002 5.220 1.00 97.06 78 ALA A CA 1
ATOM 596 C C . ALA A 1 78 ? -3.250 1.364 5.931 1.00 97.06 78 ALA A C 1
ATOM 598 O O . ALA A 1 78 ? -2.183 1.709 6.438 1.00 97.06 78 ALA A O 1
ATOM 599 N N . LEU A 1 79 ? -4.345 2.120 6.064 1.00 96.88 79 LEU A N 1
ATOM 600 C CA . LEU A 1 79 ? -4.322 3.404 6.768 1.00 96.88 79 LEU A CA 1
ATOM 601 C C . LEU A 1 79 ? -3.936 3.246 8.246 1.00 96.88 79 LEU A C 1
ATOM 603 O O . LEU A 1 79 ? -3.193 4.074 8.780 1.00 96.88 79 LEU A O 1
ATOM 607 N N . VAL A 1 80 ? -4.412 2.186 8.909 1.00 96.06 80 VAL A N 1
ATOM 608 C CA . VAL A 1 80 ? -4.047 1.867 10.300 1.00 96.06 80 VAL A CA 1
ATOM 609 C C . VAL A 1 80 ? -2.547 1.600 10.421 1.00 96.06 80 VAL A C 1
ATOM 611 O O . VAL A 1 80 ? -1.898 2.190 11.285 1.00 96.06 80 VAL A O 1
ATOM 614 N N . LEU A 1 81 ? -1.976 0.775 9.537 1.00 94.69 81 LEU A N 1
ATOM 615 C CA . LEU A 1 81 ? -0.539 0.473 9.546 1.00 94.69 81 LEU A CA 1
ATOM 616 C C . LEU A 1 81 ? 0.313 1.709 9.247 1.00 94.69 81 LEU A C 1
ATOM 618 O O . LEU A 1 81 ? 1.298 1.965 9.937 1.00 94.69 81 LEU A O 1
ATOM 622 N N . TYR A 1 82 ? -0.096 2.511 8.267 1.00 95.12 82 TYR A N 1
ATOM 623 C CA . TYR A 1 82 ? 0.568 3.758 7.904 1.00 95.12 82 TYR A CA 1
ATOM 624 C C . TYR A 1 82 ? 0.598 4.762 9.070 1.00 95.12 82 TYR A C 1
ATOM 626 O O . TYR A 1 82 ? 1.638 5.360 9.365 1.00 95.12 82 TYR A O 1
ATOM 634 N N . LYS A 1 83 ? -0.526 4.918 9.784 1.00 93.38 83 LYS A N 1
ATOM 635 C CA . LYS A 1 83 ? -0.599 5.743 11.000 1.00 93.38 83 LYS A CA 1
ATOM 636 C C . LYS A 1 83 ? 0.257 5.161 12.126 1.00 93.38 83 LYS A C 1
ATOM 638 O O . LYS A 1 83 ? 0.989 5.911 12.767 1.00 93.38 83 LYS A O 1
ATOM 643 N N . GLY A 1 84 ? 0.221 3.842 12.323 1.00 88.88 84 GLY A N 1
ATOM 644 C CA . GLY A 1 84 ? 1.058 3.132 13.297 1.00 88.88 84 GLY A CA 1
ATOM 645 C C . GLY A 1 84 ? 2.561 3.295 13.039 1.00 88.88 84 GLY A C 1
ATOM 646 O O . GLY A 1 84 ? 3.339 3.388 13.983 1.00 88.88 84 GLY A O 1
ATOM 647 N N . ALA A 1 85 ? 2.965 3.437 11.774 1.00 87.50 85 ALA A N 1
ATOM 648 C CA . ALA A 1 85 ? 4.334 3.752 11.361 1.00 87.50 85 ALA A CA 1
ATOM 649 C C . ALA A 1 85 ? 4.698 5.251 11.489 1.00 87.50 85 ALA A C 1
ATOM 651 O O . ALA A 1 85 ? 5.764 5.683 11.043 1.00 87.50 85 ALA A O 1
ATOM 652 N N . GLY A 1 86 ? 3.827 6.072 12.087 1.00 90.25 86 GLY A N 1
ATOM 653 C CA . GLY A 1 86 ? 4.052 7.506 12.264 1.00 90.25 86 GLY A CA 1
ATOM 654 C C . GLY A 1 86 ? 3.852 8.312 10.983 1.00 90.25 86 GLY A C 1
ATOM 655 O O . GLY A 1 86 ? 4.588 9.269 10.745 1.00 90.25 86 GLY A O 1
ATOM 656 N N . ASN A 1 87 ? 2.866 7.931 10.163 1.00 91.81 87 ASN A N 1
ATOM 657 C CA . ASN A 1 87 ? 2.566 8.539 8.864 1.00 91.81 87 ASN A CA 1
ATOM 658 C C . ASN A 1 87 ? 3.740 8.431 7.883 1.00 91.81 87 ASN A C 1
ATOM 660 O O . ASN A 1 87 ? 4.149 9.410 7.250 1.00 91.81 87 ASN A O 1
ATOM 664 N N . LYS A 1 88 ? 4.307 7.228 7.792 1.00 87.75 88 LYS A N 1
ATOM 665 C CA . LYS A 1 88 ? 5.416 6.912 6.898 1.00 87.75 88 LYS A CA 1
ATOM 666 C C . LYS A 1 88 ? 5.087 5.659 6.106 1.00 87.75 88 LYS A C 1
ATOM 668 O O . LYS A 1 88 ? 4.558 4.691 6.640 1.00 87.75 88 LYS A O 1
ATOM 673 N N . TRP A 1 89 ? 5.456 5.688 4.832 1.00 81.94 89 TRP A N 1
ATOM 674 C CA . TRP A 1 89 ? 5.452 4.508 3.968 1.00 81.94 89 TRP A CA 1
ATOM 675 C C . TRP A 1 89 ? 6.598 3.543 4.314 1.00 81.94 89 TRP A C 1
ATOM 677 O O . TRP A 1 89 ? 6.535 2.354 4.009 1.00 81.94 89 TRP A O 1
ATOM 687 N N . ASP A 1 90 ? 7.621 4.051 5.012 1.00 72.69 90 ASP A N 1
ATOM 688 C CA . ASP A 1 90 ? 8.774 3.286 5.478 1.00 72.69 90 ASP A CA 1
ATOM 689 C C . ASP A 1 90 ? 8.387 2.375 6.642 1.00 72.69 90 ASP A C 1
ATOM 691 O O . ASP A 1 90 ? 8.139 2.834 7.756 1.00 72.69 90 ASP A O 1
ATOM 695 N N . GLY A 1 91 ? 8.358 1.072 6.373 1.00 74.06 91 GLY A N 1
ATOM 696 C CA . GLY A 1 91 ? 8.069 0.029 7.352 1.00 74.06 91 GLY A CA 1
ATOM 697 C C . GLY A 1 91 ? 7.175 -1.058 6.761 1.00 74.06 91 GLY A C 1
ATOM 698 O O . GLY A 1 91 ? 7.686 -2.129 6.437 1.00 74.06 91 GLY A O 1
ATOM 699 N N . PRO A 1 92 ? 5.868 -0.804 6.575 1.00 72.81 92 PRO A N 1
ATOM 700 C CA . PRO A 1 92 ? 4.933 -1.859 6.187 1.00 72.81 92 PRO A CA 1
ATOM 701 C C . PRO A 1 92 ? 5.098 -2.297 4.723 1.00 72.81 92 PRO A C 1
ATOM 703 O O . PRO A 1 92 ? 4.815 -3.446 4.404 1.00 72.81 92 PRO A O 1
ATOM 706 N N . TRP A 1 93 ? 5.611 -1.408 3.862 1.00 78.31 93 TRP A N 1
ATOM 707 C CA . TRP A 1 93 ? 5.750 -1.611 2.411 1.00 78.31 93 TRP A CA 1
ATOM 708 C C . TRP A 1 93 ? 7.195 -1.446 1.924 1.00 78.31 93 TRP A C 1
ATOM 710 O O . TRP A 1 93 ? 7.447 -0.971 0.822 1.00 78.31 93 TRP A O 1
ATOM 720 N N . LEU A 1 94 ? 8.179 -1.814 2.755 1.00 58.56 94 LEU A N 1
ATOM 721 C CA . LEU A 1 94 ? 9.608 -1.621 2.451 1.00 58.56 94 LEU A CA 1
ATOM 722 C C . LEU A 1 94 ? 10.051 -2.237 1.109 1.00 58.56 94 LEU A C 1
ATOM 724 O O . LEU A 1 94 ? 11.015 -1.759 0.520 1.00 58.56 94 LEU A O 1
ATOM 728 N N . ASP A 1 95 ? 9.329 -3.235 0.598 1.00 51.75 95 ASP A N 1
ATOM 729 C CA . ASP A 1 95 ? 9.670 -3.934 -0.641 1.00 51.75 95 ASP A CA 1
ATOM 730 C C . ASP A 1 95 ? 9.286 -3.147 -1.918 1.00 51.75 95 ASP A C 1
ATOM 732 O O . ASP A 1 95 ? 9.983 -3.233 -2.931 1.00 51.75 95 ASP A O 1
ATOM 736 N N . SER A 1 96 ? 8.250 -2.294 -1.896 1.00 49.00 96 SER A N 1
ATOM 737 C CA . SER A 1 96 ? 7.916 -1.451 -3.062 1.00 49.00 96 SER A CA 1
ATOM 738 C C . SER A 1 96 ? 8.894 -0.296 -3.267 1.00 49.00 96 SER A C 1
ATOM 740 O O . SER A 1 96 ? 8.999 0.235 -4.376 1.00 49.00 96 SER A O 1
ATOM 742 N N . ARG A 1 97 ? 9.666 0.082 -2.239 1.00 46.69 97 ARG A N 1
ATOM 743 C CA . ARG A 1 97 ? 10.676 1.143 -2.342 1.00 46.69 97 ARG A CA 1
ATOM 744 C C . ARG A 1 97 ? 11.934 0.692 -3.094 1.00 46.69 97 ARG A C 1
ATOM 746 O O . ARG A 1 97 ? 12.500 1.510 -3.814 1.00 46.69 97 ARG A O 1
ATOM 753 N N . ASP A 1 98 ? 12.320 -0.578 -2.990 1.00 45.97 98 ASP A N 1
ATOM 754 C CA . ASP A 1 98 ? 13.563 -1.096 -3.585 1.00 45.97 98 ASP A CA 1
ATOM 755 C C . ASP A 1 98 ? 13.348 -1.872 -4.900 1.00 45.97 98 ASP A C 1
ATOM 757 O O . ASP A 1 98 ? 14.282 -2.017 -5.689 1.00 45.97 98 ASP A O 1
ATOM 761 N N . LYS A 1 99 ? 12.117 -2.313 -5.205 1.00 43.88 99 LYS A N 1
ATOM 762 C CA . LYS A 1 99 ? 11.803 -3.061 -6.443 1.00 43.88 99 LYS A CA 1
ATOM 763 C C . LYS A 1 99 ? 11.655 -2.211 -7.709 1.00 43.88 99 LYS A C 1
ATOM 765 O O . LYS A 1 99 ? 11.605 -2.757 -8.810 1.00 43.88 99 LYS A O 1
ATOM 770 N N . GLY A 1 100 ? 11.623 -0.885 -7.589 1.00 40.09 100 GLY A N 1
ATOM 771 C CA . GLY A 1 100 ? 11.713 0.010 -8.740 1.00 40.09 100 GLY A CA 1
ATOM 772 C C . GLY A 1 100 ? 13.168 0.203 -9.155 1.00 40.09 100 GLY A C 1
ATOM 773 O O . GLY A 1 100 ? 13.877 1.003 -8.545 1.00 40.09 100 GLY A O 1
ATOM 774 N N . SER A 1 101 ? 13.620 -0.482 -10.208 1.00 36.34 101 SER A N 1
ATOM 775 C CA . SER A 1 101 ? 14.898 -0.184 -10.864 1.00 36.34 101 SER A CA 1
ATOM 776 C C . SER A 1 101 ? 14.897 1.279 -11.341 1.00 36.34 101 SER A C 1
ATOM 778 O O . SER A 1 101 ? 14.350 1.596 -12.395 1.00 36.34 101 SER A O 1
ATOM 780 N N . GLY A 1 102 ? 15.454 2.189 -10.539 1.00 36.34 102 GLY A N 1
ATOM 781 C CA . GLY A 1 102 ? 15.530 3.620 -10.853 1.00 36.34 102 GLY A CA 1
ATOM 782 C C . GLY A 1 102 ? 14.607 4.516 -10.019 1.00 36.34 102 GLY A C 1
ATOM 783 O O . GLY A 1 102 ? 13.754 5.223 -10.558 1.00 36.34 102 GLY A O 1
ATOM 784 N N . GLY A 1 103 ? 14.825 4.533 -8.701 1.00 38.12 103 GLY A N 1
ATOM 785 C CA . GLY A 1 103 ? 14.319 5.572 -7.800 1.00 38.12 103 GLY A CA 1
ATOM 786 C C . GLY A 1 103 ? 13.093 5.141 -7.006 1.00 38.12 103 GLY A C 1
ATOM 787 O O . GLY A 1 103 ? 11.963 5.325 -7.451 1.00 38.12 103 GLY A O 1
ATOM 788 N N . GLY A 1 104 ? 13.332 4.612 -5.804 1.00 39.75 104 GLY A N 1
ATOM 789 C CA . GLY A 1 104 ? 12.283 4.251 -4.859 1.00 39.75 104 GLY A CA 1
ATOM 790 C C . GLY A 1 104 ? 11.305 5.388 -4.566 1.00 39.75 104 GLY A C 1
ATOM 791 O O . GLY A 1 104 ? 11.678 6.564 -4.548 1.00 39.75 104 GLY A O 1
ATOM 792 N N . TRP A 1 105 ? 10.051 5.021 -4.287 1.00 41.19 105 TRP A N 1
ATOM 793 C CA . TRP A 1 105 ? 8.916 5.926 -4.050 1.00 41.19 105 TRP A CA 1
ATOM 794 C C . TRP A 1 105 ? 9.202 7.081 -3.080 1.00 41.19 105 TRP A C 1
ATOM 796 O O . TRP A 1 105 ? 8.695 8.183 -3.274 1.00 41.19 105 TRP A O 1
ATOM 806 N N . GLY A 1 106 ? 10.112 6.899 -2.117 1.00 42.0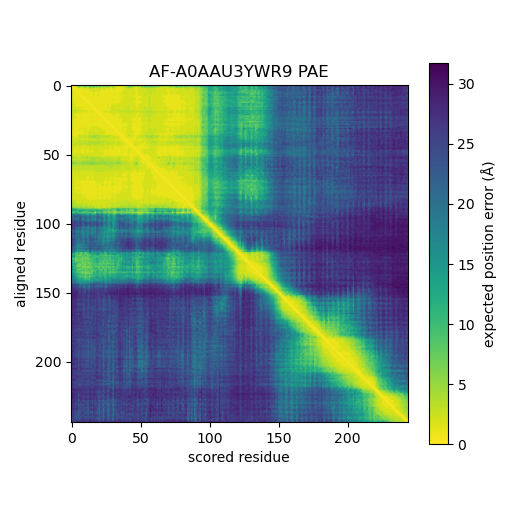3 106 GLY A N 1
ATOM 807 C CA . GLY A 1 106 ? 10.575 7.970 -1.225 1.00 42.03 106 GLY A CA 1
ATOM 808 C C . GLY A 1 106 ? 11.219 9.191 -1.914 1.00 42.03 106 GLY A C 1
ATOM 809 O O . GLY A 1 106 ? 11.556 10.151 -1.222 1.00 42.03 106 GLY A O 1
ATOM 810 N N . GLY A 1 107 ? 11.427 9.163 -3.238 1.00 40.69 107 GLY A N 1
ATOM 811 C CA . GLY A 1 107 ? 11.818 10.318 -4.055 1.00 40.69 107 GLY A CA 1
ATOM 812 C C . GLY A 1 107 ? 10.777 10.810 -5.076 1.00 40.69 107 GLY A C 1
ATOM 813 O O . GLY A 1 107 ? 10.949 11.913 -5.578 1.00 40.69 107 GLY A O 1
ATOM 814 N N . LYS A 1 108 ? 9.721 10.041 -5.393 1.00 44.28 108 LYS A N 1
ATOM 815 C CA . LYS A 1 108 ? 8.730 10.399 -6.438 1.00 44.28 108 LYS A CA 1
ATOM 816 C C . LYS A 1 108 ? 7.403 10.934 -5.892 1.00 44.28 108 LYS A C 1
ATOM 818 O O . LYS A 1 108 ? 6.772 11.751 -6.552 1.00 44.28 108 LYS A O 1
ATOM 823 N N . VAL A 1 109 ? 7.024 10.581 -4.662 1.00 46.19 109 VAL A N 1
ATOM 824 C CA . VAL A 1 109 ? 5.781 11.087 -4.038 1.00 46.19 109 VAL A CA 1
ATOM 825 C C . VAL A 1 109 ? 5.917 12.551 -3.576 1.00 46.19 109 VAL A C 1
ATOM 827 O O . VAL A 1 109 ? 4.939 13.200 -3.229 1.00 46.19 109 VAL A O 1
ATOM 830 N N . SER A 1 110 ? 7.118 13.144 -3.624 1.00 41.09 110 SER A N 1
ATOM 831 C CA . SER A 1 110 ? 7.295 14.574 -3.333 1.00 41.09 110 SER A CA 1
ATOM 832 C C . SER A 1 110 ? 6.935 15.509 -4.502 1.00 41.09 110 SER A C 1
ATOM 834 O O . SER A 1 110 ? 7.249 16.692 -4.414 1.00 41.09 110 SER A O 1
ATOM 836 N N . GLY A 1 111 ? 6.297 15.030 -5.582 1.00 42.16 111 GLY A N 1
ATOM 837 C CA . GLY A 1 111 ? 5.859 15.913 -6.676 1.00 42.16 111 GLY A CA 1
ATOM 838 C C . GLY A 1 111 ? 5.278 15.239 -7.924 1.00 42.16 111 GLY A C 1
ATOM 839 O O . GLY A 1 111 ? 5.615 15.639 -9.034 1.00 42.16 111 GLY A O 1
ATOM 840 N N . SER A 1 112 ? 4.433 14.214 -7.786 1.00 39.06 112 SER A N 1
ATOM 841 C CA . SER A 1 112 ? 3.871 13.490 -8.939 1.00 39.06 112 SER A CA 1
ATOM 842 C C . SER A 1 112 ? 2.652 14.220 -9.531 1.00 39.06 112 SER A C 1
ATOM 844 O O . SER A 1 112 ? 1.504 13.895 -9.248 1.00 39.06 112 SER A O 1
ATOM 846 N N . SER A 1 113 ? 2.914 15.224 -10.374 1.00 37.38 113 SER A N 1
ATOM 847 C CA . SER A 1 113 ? 2.004 15.701 -11.424 1.00 37.38 113 SER A CA 1
ATOM 848 C C . SER A 1 113 ? 2.502 15.165 -12.770 1.00 37.38 113 SER A C 1
ATOM 850 O O . SER A 1 113 ? 3.215 15.854 -13.497 1.00 37.38 113 SER A O 1
ATOM 852 N N . GLY A 1 114 ? 2.210 13.907 -13.098 1.00 42.97 114 GLY A N 1
ATOM 853 C CA . GLY A 1 114 ? 2.570 13.382 -14.418 1.00 42.97 114 GLY A CA 1
ATOM 854 C C . GLY A 1 114 ? 2.387 11.881 -14.570 1.00 42.97 114 GLY A C 1
ATOM 855 O O . GLY A 1 114 ? 3.295 11.108 -14.282 1.00 42.97 114 GLY A O 1
ATOM 856 N N . GLY A 1 115 ? 1.231 11.472 -15.086 1.00 34.38 115 GLY A N 1
ATOM 857 C CA . GLY A 1 115 ? 0.988 10.107 -15.540 1.00 34.38 115 GLY A CA 1
ATOM 858 C C . GLY A 1 115 ? -0.199 10.060 -16.491 1.00 34.38 115 GLY A C 1
ATOM 859 O O . GLY A 1 115 ? -1.344 10.006 -16.055 1.00 34.38 115 GLY A O 1
ATOM 860 N N . THR A 1 116 ? 0.085 10.103 -17.789 1.00 35.69 116 THR A N 1
ATOM 861 C CA . THR A 1 116 ? -0.871 9.933 -18.884 1.00 35.69 116 THR A CA 1
ATOM 862 C C . THR A 1 116 ? -1.325 8.471 -18.972 1.00 35.69 116 THR A C 1
ATOM 864 O O . THR A 1 116 ? -0.579 7.601 -19.415 1.00 35.69 116 THR A O 1
ATOM 867 N N . GLN A 1 117 ? -2.571 8.194 -18.587 1.00 37.50 117 GLN A N 1
ATOM 868 C CA . GLN A 1 117 ? -3.337 7.069 -19.130 1.00 37.50 117 GLN A CA 1
ATOM 869 C C . GLN A 1 117 ? -4.524 7.630 -19.907 1.00 37.50 117 GLN A C 1
ATOM 871 O O . GLN A 1 117 ? -5.133 8.614 -19.491 1.00 37.50 117 GLN A O 1
ATOM 876 N N . GLN A 1 118 ? -4.776 7.039 -21.076 1.00 34.81 118 GLN A N 1
ATOM 877 C CA . GLN A 1 118 ? -5.800 7.451 -22.028 1.00 34.81 118 GLN A CA 1
ATOM 878 C C . GLN A 1 118 ? -7.166 7.568 -21.344 1.00 34.81 118 GLN A C 1
ATOM 880 O O . GLN A 1 118 ? -7.748 6.583 -20.899 1.00 34.81 118 GLN A O 1
ATOM 885 N N . ILE A 1 119 ? -7.649 8.807 -21.282 1.00 37.97 119 ILE A N 1
ATOM 886 C CA . ILE A 1 119 ? -9.007 9.181 -20.909 1.00 37.97 119 ILE A CA 1
ATOM 887 C C . ILE A 1 119 ? -9.891 8.787 -22.093 1.00 37.97 119 ILE A C 1
ATOM 889 O O . ILE A 1 119 ? -9.825 9.406 -23.153 1.00 37.97 119 ILE A O 1
ATOM 893 N N . GLY A 1 120 ? -10.656 7.715 -21.936 1.00 37.47 120 GLY A N 1
ATOM 894 C CA . GLY A 1 120 ? -11.621 7.255 -22.936 1.00 37.47 120 GLY A CA 1
ATOM 895 C C . GLY A 1 120 ? -12.837 6.571 -22.320 1.00 37.47 120 GLY A C 1
ATOM 896 O O . GLY A 1 120 ? -13.920 6.636 -22.890 1.00 37.47 120 GLY A O 1
ATOM 897 N N . ASP A 1 121 ? -12.688 6.004 -21.125 1.00 52.94 121 ASP A N 1
ATOM 898 C CA . ASP A 1 121 ? -13.781 5.405 -20.373 1.00 52.94 121 ASP A CA 1
ATOM 899 C C . ASP A 1 121 ? -14.064 6.229 -19.116 1.00 52.94 121 ASP A C 1
ATOM 901 O O . ASP A 1 121 ? -13.147 6.620 -18.392 1.00 52.94 121 ASP A O 1
ATOM 905 N N . ASP A 1 122 ? -15.346 6.509 -18.881 1.00 68.62 122 ASP A N 1
ATOM 906 C CA . ASP A 1 122 ? -15.855 7.075 -17.635 1.00 68.62 122 ASP A CA 1
ATOM 907 C C . ASP A 1 122 ? -15.241 6.312 -16.435 1.00 68.62 122 ASP A C 1
ATOM 909 O O . ASP A 1 122 ? -15.478 5.107 -16.299 1.00 68.62 122 ASP A O 1
ATOM 913 N N . PRO A 1 123 ? -14.435 6.964 -15.572 1.00 61.25 123 PRO A N 1
ATOM 914 C CA . PRO A 1 123 ? -13.753 6.309 -14.456 1.00 61.25 123 PRO A CA 1
ATOM 915 C C . PRO A 1 123 ? -14.725 5.737 -13.415 1.00 61.25 123 PRO A C 1
ATOM 917 O O . PRO A 1 123 ? -14.319 4.907 -12.596 1.00 61.25 123 PRO A O 1
ATOM 920 N N . CYS A 1 124 ? -15.997 6.142 -13.461 1.00 71.19 124 CYS A N 1
ATOM 921 C CA . CYS A 1 124 ? -17.059 5.645 -12.600 1.00 71.19 124 CYS A CA 1
ATOM 922 C C . CYS A 1 124 ? -17.782 4.419 -13.185 1.00 71.19 124 CYS A C 1
ATOM 924 O O . CYS A 1 124 ? -18.542 3.742 -12.485 1.00 71.19 124 CYS A O 1
ATOM 926 N N . LYS A 1 125 ? -17.514 4.066 -14.448 1.00 69.38 125 LYS A N 1
ATOM 927 C CA . LYS A 1 125 ? -18.124 2.921 -15.126 1.00 69.38 125 LYS A CA 1
ATOM 928 C C . LYS A 1 125 ? -17.681 1.603 -14.481 1.00 69.38 125 LYS A C 1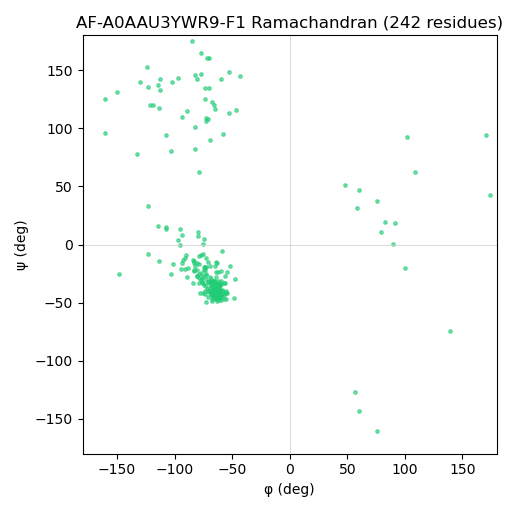
ATOM 930 O O . LYS A 1 125 ? -16.500 1.267 -14.452 1.00 69.38 125 LYS A O 1
ATOM 935 N N . GLY A 1 126 ? -18.653 0.837 -13.986 1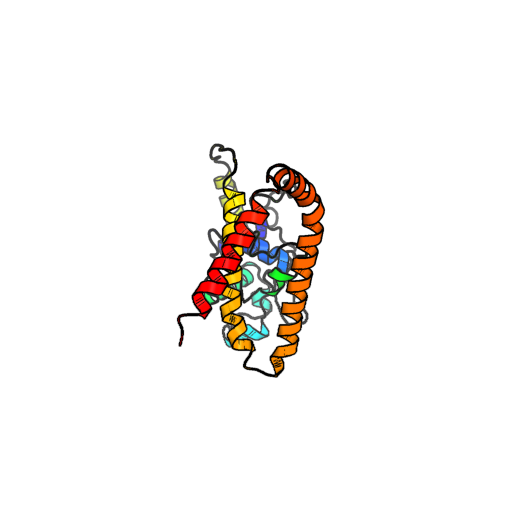.00 66.88 126 GLY A N 1
ATOM 936 C CA . GLY A 1 126 ? -18.428 -0.449 -13.311 1.00 66.88 126 GLY A CA 1
ATOM 937 C C . GLY A 1 126 ? -18.218 -0.355 -11.797 1.00 66.88 126 GLY A C 1
ATOM 938 O O . GLY A 1 126 ? -18.031 -1.387 -11.157 1.00 66.88 126 GLY A O 1
ATOM 939 N N . LEU A 1 127 ? -18.269 0.849 -11.213 1.00 68.44 127 LEU A N 1
ATOM 940 C CA . LEU A 1 127 ? -18.413 1.013 -9.767 1.00 68.44 127 LEU A CA 1
ATOM 941 C C . LEU A 1 127 ? -19.889 0.835 -9.386 1.00 68.44 127 LEU A C 1
ATOM 943 O O . LEU A 1 127 ? -20.780 1.282 -10.107 1.00 68.44 127 LEU A O 1
ATOM 947 N N . GLU A 1 128 ? -20.153 0.198 -8.247 1.00 71.19 128 GLU A N 1
ATOM 948 C CA . GLU A 1 128 ? -21.506 -0.006 -7.721 1.00 71.19 128 GLU A CA 1
ATOM 949 C C . GLU A 1 128 ? -21.639 0.564 -6.302 1.00 71.19 128 GLU A C 1
ATOM 951 O O . GLU A 1 128 ? -20.668 0.666 -5.544 1.00 71.19 128 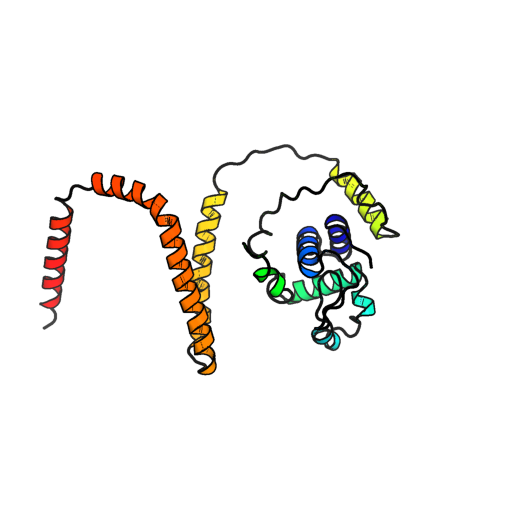GLU A O 1
ATOM 956 N N . GLY A 1 129 ? -22.867 0.947 -5.942 1.00 80.31 129 GLY A N 1
ATOM 957 C CA . GLY A 1 129 ? -23.210 1.479 -4.625 1.00 80.31 129 GLY A CA 1
ATOM 958 C C . GLY A 1 129 ? -22.447 2.756 -4.262 1.00 80.31 129 GLY A C 1
ATOM 959 O O . GLY A 1 129 ? -22.149 3.591 -5.109 1.00 80.31 129 GLY A O 1
ATOM 960 N N . ARG A 1 130 ? -22.086 2.879 -2.981 1.00 63.09 130 ARG A N 1
ATOM 961 C CA . ARG A 1 130 ? -21.508 4.095 -2.381 1.00 63.09 130 ARG A CA 1
ATOM 962 C C . ARG A 1 130 ? -20.239 4.611 -3.076 1.00 63.09 130 ARG A C 1
ATOM 964 O O . ARG A 1 130 ? -19.946 5.799 -3.012 1.00 63.09 130 ARG A O 1
ATOM 971 N N . VAL A 1 131 ? -19.468 3.733 -3.718 1.00 64.81 131 VAL A N 1
ATOM 972 C CA . VAL A 1 131 ? -18.238 4.123 -4.429 1.00 64.81 131 VAL A CA 1
ATOM 973 C C . VAL A 1 131 ? -18.567 4.833 -5.740 1.00 64.81 131 VAL A C 1
ATOM 975 O O . VAL A 1 131 ? -17.866 5.770 -6.117 1.00 64.81 131 VAL A O 1
ATOM 978 N N . LYS A 1 132 ? -19.645 4.415 -6.413 1.00 79.19 132 LYS A N 1
ATOM 979 C CA . LYS A 1 132 ? -20.132 5.076 -7.621 1.00 79.19 132 LYS A CA 1
ATOM 980 C C . LYS A 1 132 ? -20.569 6.506 -7.305 1.00 79.19 132 LYS A C 1
ATOM 982 O O . LYS A 1 132 ? -20.067 7.428 -7.937 1.00 79.19 132 LYS A O 1
ATOM 987 N N . ASP A 1 133 ? -21.373 6.679 -6.256 1.00 75.81 133 ASP A N 1
ATOM 988 C CA . ASP A 1 133 ? -21.864 7.995 -5.823 1.00 75.81 133 ASP A CA 1
ATOM 989 C C . ASP A 1 133 ? -20.700 8.960 -5.514 1.00 75.81 133 ASP A C 1
ATOM 991 O O . ASP A 1 133 ? -20.686 10.107 -5.953 1.00 75.81 133 ASP A O 1
ATOM 995 N N . MET A 1 134 ? -19.664 8.473 -4.818 1.00 66.00 134 MET A N 1
ATOM 996 C CA . MET A 1 134 ? -18.465 9.267 -4.512 1.00 66.00 134 MET A CA 1
ATOM 997 C C . MET A 1 134 ? -17.604 9.580 -5.743 1.00 66.00 134 MET A C 1
ATOM 999 O O . MET A 1 134 ? -16.916 10.604 -5.772 1.00 66.00 134 MET A O 1
ATOM 1003 N N . CYS A 1 135 ? -17.589 8.687 -6.734 1.00 72.88 135 CYS A N 1
ATOM 1004 C CA . CYS A 1 135 ? -16.884 8.906 -7.991 1.00 72.88 135 CYS A CA 1
ATOM 1005 C C . CYS A 1 135 ? -17.548 10.033 -8.789 1.00 72.88 135 CYS A C 1
ATOM 1007 O O . CYS A 1 135 ? -16.862 10.977 -9.185 1.00 72.88 135 CYS A O 1
ATOM 1009 N N . GLU A 1 136 ? -18.873 9.974 -8.938 1.00 79.38 136 GLU A N 1
ATOM 1010 C CA . GLU A 1 136 ? -19.675 10.976 -9.649 1.00 79.38 136 GLU A CA 1
ATOM 1011 C C . GLU A 1 136 ? -19.556 12.361 -8.982 1.00 79.38 136 GLU A C 1
ATOM 1013 O O . GLU A 1 136 ? -19.227 13.339 -9.652 1.00 79.38 136 GLU A O 1
ATOM 1018 N N . GLU A 1 137 ? -19.649 12.445 -7.647 1.00 75.44 137 GLU A N 1
ATOM 1019 C CA . GLU A 1 137 ? -19.460 13.704 -6.898 1.00 75.44 137 GLU A CA 1
ATOM 1020 C C . GLU A 1 137 ? -18.055 14.317 -7.098 1.00 75.44 137 GLU A C 1
ATOM 1022 O O . GLU A 1 137 ? -17.864 15.539 -7.145 1.00 75.44 137 GLU A O 1
ATOM 1027 N N . SER A 1 138 ? -17.030 13.471 -7.237 1.00 63.09 138 SER A N 1
ATOM 1028 C CA . SER A 1 138 ? -15.657 13.939 -7.442 1.00 63.09 138 SER A CA 1
ATOM 1029 C C . SER A 1 138 ? -15.413 14.516 -8.840 1.00 63.09 138 SER A C 1
ATOM 1031 O O . SER A 1 138 ? -14.590 15.421 -8.980 1.00 63.09 138 SER A O 1
ATOM 1033 N N . GLN A 1 139 ? -16.134 14.046 -9.862 1.00 70.50 139 GLN A N 1
ATOM 1034 C CA . GLN A 1 139 ? -16.021 14.595 -11.214 1.00 70.50 139 GLN A CA 1
ATOM 1035 C C . GLN A 1 139 ? -16.636 15.990 -11.318 1.00 70.50 139 GLN A C 1
ATOM 1037 O O . GLN A 1 139 ? -16.022 16.882 -11.907 1.00 70.50 139 GLN A O 1
ATOM 1042 N N . ASP A 1 140 ? -17.775 16.214 -10.664 1.00 67.00 140 ASP A N 1
ATOM 1043 C CA . ASP A 1 140 ? -18.456 17.513 -10.666 1.00 67.00 140 ASP A CA 1
ATOM 1044 C C . ASP A 1 140 ? -17.624 18.623 -10.001 1.00 67.00 140 ASP A C 1
ATOM 1046 O O . ASP A 1 140 ? -17.716 19.800 -10.362 1.00 67.00 140 ASP A O 1
ATOM 1050 N N . SER A 1 141 ? -16.762 18.262 -9.046 1.00 54.94 141 SER A N 1
ATOM 1051 C CA . SER A 1 141 ? -15.899 19.217 -8.338 1.00 54.94 141 SER A CA 1
ATOM 1052 C C . SER A 1 141 ? -14.601 19.568 -9.081 1.00 54.94 141 SER A C 1
ATOM 1054 O O . SER A 1 141 ? -14.045 20.643 -8.847 1.00 54.94 141 SER A O 1
ATOM 1056 N N . LEU A 1 142 ? -14.134 18.718 -10.004 1.00 50.47 142 LEU A N 1
ATOM 1057 C CA . LEU A 1 142 ? -12.894 18.910 -10.774 1.00 50.47 142 LEU A CA 1
ATOM 1058 C C . LEU A 1 142 ? -13.058 19.821 -12.005 1.00 50.47 142 LEU A C 1
ATOM 1060 O O . LEU A 1 142 ? -12.063 20.311 -12.531 1.00 50.47 142 LEU A O 1
ATOM 1064 N N . GLY A 1 143 ? -14.291 20.111 -12.432 1.00 50.09 143 GLY A N 1
ATOM 1065 C CA . GLY A 1 143 ? -14.592 20.984 -13.577 1.00 50.09 143 GLY A CA 1
ATOM 1066 C C . GLY A 1 143 ? -14.409 22.494 -13.347 1.00 50.09 143 GLY A C 1
ATOM 1067 O O . GLY A 1 143 ? -14.750 23.284 -14.225 1.00 50.09 143 GLY A O 1
ATOM 1068 N N . LYS A 1 144 ? -13.901 22.933 -12.185 1.00 44.38 144 LYS A N 1
ATOM 1069 C CA . LYS A 1 144 ? -13.616 24.352 -11.892 1.00 44.38 144 LYS A CA 1
ATOM 1070 C C . LYS A 1 144 ? -12.103 24.608 -11.894 1.00 44.38 144 LYS A C 1
ATOM 1072 O O . LYS A 1 144 ? -11.436 24.410 -10.882 1.00 44.38 144 LYS A O 1
ATOM 1077 N N . GLU A 1 145 ? -11.578 25.036 -13.043 1.00 40.47 145 GLU A N 1
ATOM 1078 C CA . GLU A 1 145 ? -10.157 25.340 -13.280 1.00 40.47 145 GLU A CA 1
ATOM 1079 C C . GLU A 1 145 ? -9.591 26.449 -12.365 1.00 40.47 145 GLU A C 1
ATOM 1081 O O . GLU A 1 145 ? -10.237 27.465 -12.104 1.00 40.47 145 GLU A O 1
ATOM 1086 N N . LEU A 1 146 ? -8.336 26.272 -11.933 1.00 37.41 146 LEU A N 1
ATOM 1087 C CA . LEU A 1 146 ? -7.478 27.294 -11.318 1.00 37.41 146 LEU A CA 1
ATOM 1088 C C . LEU A 1 146 ? -6.453 27.795 -12.359 1.00 37.41 146 LEU A C 1
ATOM 1090 O O . LEU A 1 146 ? -5.908 26.975 -13.097 1.00 37.41 146 LEU A O 1
ATOM 1094 N N . PRO A 1 147 ? -6.156 29.109 -12.419 1.00 38.84 147 PRO A N 1
ATOM 1095 C CA . PRO A 1 147 ? -5.309 29.688 -13.457 1.00 38.84 147 PRO A CA 1
ATOM 1096 C C . PRO A 1 147 ? -3.803 29.435 -13.256 1.00 38.84 147 PRO A C 1
ATOM 1098 O O . PRO A 1 147 ? -3.285 29.404 -12.140 1.00 38.84 147 PRO A O 1
ATOM 1101 N N . ASN A 1 148 ? -3.136 29.298 -14.405 1.00 47.44 148 ASN A N 1
ATOM 1102 C CA . ASN A 1 148 ? -1.718 29.029 -14.672 1.00 47.44 148 ASN A CA 1
ATOM 1103 C C . ASN A 1 148 ? -0.685 29.806 -13.833 1.00 47.44 148 ASN A C 1
ATOM 1105 O O . ASN A 1 148 ? -0.811 31.013 -13.632 1.00 47.44 148 ASN A O 1
ATOM 1109 N N . SER A 1 149 ? 0.436 29.147 -13.505 1.00 37.69 149 SER A N 1
ATOM 1110 C CA . SER A 1 149 ? 1.741 29.817 -13.355 1.00 37.69 149 SER A CA 1
ATOM 1111 C C . SER A 1 149 ? 2.917 28.889 -13.704 1.00 37.69 149 SER A C 1
ATOM 1113 O O . SER A 1 149 ? 2.978 27.742 -13.262 1.00 37.69 149 SER A O 1
ATOM 1115 N N . ASP A 1 150 ? 3.820 29.414 -14.539 1.00 37.75 150 ASP A N 1
ATOM 1116 C CA . ASP A 1 150 ? 4.980 28.752 -15.154 1.00 37.75 150 ASP A CA 1
ATOM 1117 C C . ASP A 1 150 ? 6.192 28.549 -14.207 1.00 37.75 150 ASP A C 1
ATOM 1119 O O . ASP A 1 150 ? 6.286 29.216 -13.171 1.00 37.75 150 ASP A O 1
ATOM 1123 N N . PRO A 1 151 ? 7.176 27.685 -14.562 1.00 49.88 151 PRO A N 1
ATOM 1124 C CA . PRO A 1 151 ? 8.279 27.284 -13.684 1.00 49.88 151 PRO A CA 1
ATOM 1125 C C . PRO A 1 151 ? 9.663 27.784 -14.143 1.00 49.88 151 PRO A C 1
ATOM 1127 O O . PRO A 1 151 ? 10.000 27.696 -15.320 1.00 49.88 151 PRO A O 1
ATOM 1130 N N . LEU A 1 152 ? 10.548 28.172 -13.212 1.00 37.12 152 LEU A N 1
ATOM 1131 C CA . LEU A 1 152 ? 12.003 28.100 -13.443 1.00 37.12 152 LEU A CA 1
ATOM 1132 C C . LEU A 1 152 ? 12.836 28.133 -12.143 1.00 37.12 152 LEU A C 1
ATOM 1134 O O . LEU A 1 152 ? 12.768 29.064 -11.346 1.00 37.12 152 LEU A O 1
ATOM 1138 N N . GLY A 1 153 ? 13.696 27.121 -11.974 1.00 40.25 153 GLY A N 1
ATOM 1139 C CA . GLY A 1 153 ? 15.049 27.294 -11.420 1.00 40.25 153 GLY A CA 1
ATOM 1140 C C . GLY A 1 153 ? 15.337 26.962 -9.948 1.00 40.25 153 GLY A C 1
ATOM 1141 O O . GLY A 1 153 ? 16.499 26.724 -9.631 1.00 40.25 153 GLY A O 1
ATOM 1142 N N . LEU A 1 154 ? 14.354 26.896 -9.044 1.00 42.22 154 LEU A N 1
ATOM 1143 C CA . LEU A 1 154 ? 14.640 26.755 -7.598 1.00 42.22 154 LEU A CA 1
ATOM 1144 C C . LEU A 1 154 ? 14.639 25.299 -7.077 1.00 42.22 154 LEU A C 1
ATOM 1146 O O . LEU A 1 154 ? 15.242 24.994 -6.047 1.00 42.22 154 LEU A O 1
ATOM 1150 N N . GLU A 1 155 ? 13.985 24.385 -7.792 1.00 50.50 155 GLU A N 1
ATOM 1151 C CA . GLU A 1 155 ? 13.762 23.000 -7.343 1.00 50.50 155 GLU A CA 1
ATOM 1152 C C . GLU A 1 155 ? 15.011 22.111 -7.471 1.00 50.50 155 GLU A C 1
ATOM 1154 O O . GLU A 1 155 ? 15.274 21.268 -6.611 1.00 50.50 155 GLU A O 1
ATOM 1159 N N . ALA A 1 156 ? 15.861 22.356 -8.475 1.00 44.34 156 ALA A N 1
ATOM 1160 C CA . ALA A 1 156 ? 17.078 21.568 -8.685 1.00 44.34 156 ALA A CA 1
ATOM 1161 C C . ALA A 1 156 ? 18.116 21.753 -7.555 1.00 44.34 156 ALA A C 1
ATOM 1163 O O . ALA A 1 156 ? 18.796 20.800 -7.175 1.00 44.34 156 ALA A O 1
ATOM 1164 N N . MET A 1 157 ? 18.214 22.950 -6.956 1.00 37.44 157 MET A N 1
ATOM 1165 C CA . MET A 1 157 ? 19.158 23.206 -5.855 1.00 37.44 157 MET A CA 1
ATOM 1166 C C . MET A 1 157 ? 18.691 22.640 -4.505 1.00 37.44 157 MET A C 1
ATOM 1168 O O . MET A 1 157 ? 19.519 22.204 -3.702 1.00 37.44 157 MET A O 1
ATOM 1172 N N . LYS A 1 158 ? 17.376 22.562 -4.259 1.00 48.25 158 LYS A N 1
ATOM 1173 C CA . LYS A 1 158 ? 16.833 21.942 -3.036 1.00 48.25 158 LYS A CA 1
ATOM 1174 C C . LYS A 1 158 ? 17.058 20.427 -3.006 1.00 48.25 158 LYS A C 1
ATOM 1176 O O . LYS A 1 158 ? 17.299 19.859 -1.937 1.00 48.25 158 LYS A O 1
ATOM 1181 N N . GLN A 1 159 ? 17.057 19.771 -4.168 1.00 46.72 159 GLN A N 1
ATOM 1182 C CA . GLN A 1 159 ? 17.309 18.330 -4.270 1.00 46.72 159 GLN A CA 1
ATOM 1183 C C . GLN A 1 159 ? 18.737 17.938 -3.852 1.00 46.72 159 GLN A C 1
ATOM 1185 O O . GLN A 1 159 ? 18.910 16.923 -3.176 1.00 46.72 159 GLN A O 1
ATOM 1190 N N . VAL A 1 160 ? 19.748 18.761 -4.150 1.00 44.19 160 VAL A N 1
ATOM 1191 C CA . VAL A 1 160 ? 21.149 18.488 -3.770 1.00 44.19 160 VAL A CA 1
ATOM 1192 C C . VAL A 1 160 ? 21.380 18.693 -2.266 1.00 44.19 160 VAL A C 1
ATOM 1194 O O . VAL A 1 160 ? 21.994 17.848 -1.611 1.00 44.19 160 VAL A O 1
ATOM 1197 N N . ALA A 1 161 ? 20.819 19.756 -1.681 1.00 38.69 161 ALA A N 1
ATOM 1198 C CA . ALA A 1 161 ? 20.938 20.032 -0.244 1.00 38.69 161 ALA A CA 1
ATOM 1199 C C . ALA A 1 161 ? 20.279 18.941 0.625 1.00 38.69 161 ALA A C 1
ATOM 1201 O O . ALA A 1 161 ? 20.798 18.560 1.676 1.00 38.69 161 ALA A O 1
ATOM 1202 N N . THR A 1 162 ? 19.168 18.370 0.152 1.00 48.78 162 THR A N 1
ATOM 1203 C CA . THR A 1 162 ? 18.434 17.319 0.874 1.00 48.78 162 THR A CA 1
ATOM 1204 C C . THR A 1 162 ? 19.136 15.955 0.795 1.00 48.78 162 THR A C 1
ATOM 1206 O O . THR A 1 162 ? 19.014 15.143 1.714 1.00 48.78 162 THR A O 1
ATOM 1209 N N . GLN A 1 163 ? 19.920 15.692 -0.259 1.00 42.06 163 GLN A N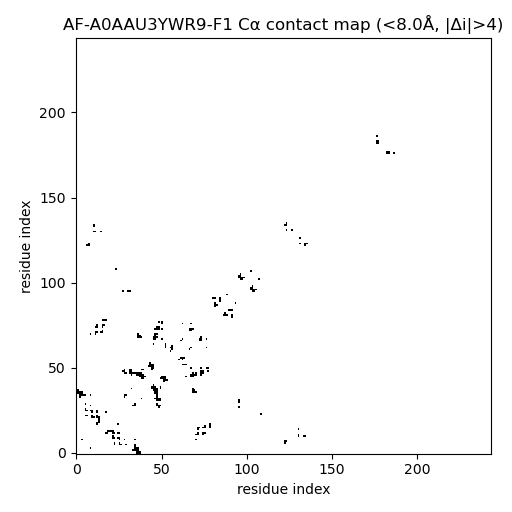 1
ATOM 1210 C CA . GLN A 1 163 ? 20.735 14.473 -0.355 1.00 42.06 163 GLN A CA 1
ATOM 1211 C C . GLN A 1 163 ? 21.945 14.491 0.591 1.00 42.06 163 GLN A C 1
ATOM 1213 O O . GLN A 1 163 ? 22.258 13.461 1.189 1.00 42.06 163 GLN A O 1
ATOM 1218 N N . LEU A 1 164 ? 22.570 15.652 0.815 1.00 37.16 164 LEU A N 1
ATOM 1219 C CA . LEU A 1 164 ? 23.674 15.789 1.776 1.00 37.16 164 LEU A CA 1
ATOM 1220 C C . LEU A 1 164 ? 23.221 15.574 3.232 1.00 37.16 164 LEU A C 1
ATOM 1222 O O . LEU A 1 164 ? 23.940 14.951 4.013 1.00 37.16 164 LEU A O 1
ATOM 1226 N N . GLY A 1 165 ? 21.988 15.962 3.578 1.00 38.50 165 GLY A N 1
ATOM 1227 C CA . GLY A 1 165 ? 21.393 15.675 4.893 1.00 38.50 165 GLY A CA 1
ATOM 1228 C C . GLY A 1 165 ? 21.185 14.177 5.186 1.00 38.50 165 GLY A C 1
ATOM 1229 O O . GLY A 1 165 ? 21.170 13.773 6.349 1.00 38.50 165 GLY A O 1
ATOM 1230 N N . ARG A 1 166 ? 21.081 13.326 4.151 1.00 43.12 166 ARG A N 1
ATOM 1231 C CA . ARG A 1 166 ? 20.900 11.864 4.287 1.00 43.12 166 ARG A CA 1
ATOM 1232 C C . ARG A 1 166 ? 22.210 11.115 4.567 1.00 43.12 166 ARG A C 1
ATOM 1234 O O . ARG A 1 166 ? 22.178 10.080 5.229 1.00 43.12 166 ARG A O 1
ATOM 1241 N N . LEU A 1 167 ? 23.358 11.648 4.139 1.00 41.25 167 LEU A N 1
ATOM 1242 C CA . LEU A 1 167 ? 24.684 11.096 4.460 1.00 41.25 167 LEU A CA 1
ATOM 1243 C C . LEU A 1 167 ? 25.030 11.259 5.948 1.00 41.25 167 LEU A C 1
ATOM 1245 O O . LEU A 1 167 ? 25.613 10.356 6.545 1.00 41.25 167 LEU A O 1
ATOM 1249 N N . ALA A 1 168 ? 24.580 12.349 6.575 1.00 41.00 168 ALA A N 1
ATOM 1250 C CA . ALA A 1 168 ? 24.789 12.592 8.001 1.00 41.00 168 ALA A CA 1
ATOM 1251 C C . ALA A 1 168 ? 24.051 11.579 8.905 1.00 41.00 168 ALA A C 1
ATOM 1253 O O . ALA A 1 168 ? 24.557 11.212 9.963 1.00 41.00 168 ALA A O 1
ATOM 1254 N N . GLN A 1 169 ? 22.888 11.063 8.484 1.00 46.69 169 GLN A N 1
ATOM 1255 C CA . GLN A 1 169 ? 22.109 10.094 9.273 1.00 46.69 169 GLN A CA 1
ATOM 1256 C C . GLN A 1 169 ? 22.602 8.641 9.136 1.00 46.69 169 GLN A C 1
ATOM 1258 O O . GLN A 1 169 ? 22.325 7.822 10.014 1.00 46.69 169 GLN A O 1
ATOM 1263 N N . MET A 1 170 ? 23.374 8.313 8.091 1.00 45.12 170 MET A N 1
ATOM 1264 C CA . MET A 1 170 ? 24.021 6.996 7.968 1.00 45.12 170 MET A CA 1
ATOM 1265 C C . MET A 1 170 ? 25.132 6.790 9.011 1.00 45.12 170 MET A C 1
ATOM 1267 O O . MET A 1 170 ? 25.317 5.668 9.484 1.00 45.12 170 MET A O 1
ATOM 1271 N N . GLY A 1 171 ? 25.797 7.865 9.451 1.00 42.66 171 GLY A N 1
ATOM 1272 C CA . GLY A 1 171 ? 26.815 7.801 10.506 1.00 42.66 171 GLY A CA 1
ATOM 1273 C C . GLY A 1 171 ? 26.271 7.297 11.849 1.00 42.66 171 GLY A C 1
ATOM 1274 O O . GLY A 1 171 ? 26.936 6.523 12.532 1.00 42.66 171 GLY A O 1
ATOM 1275 N N . ALA A 1 172 ? 25.025 7.643 12.192 1.00 46.47 172 ALA A N 1
ATOM 1276 C CA . ALA A 1 172 ? 24.407 7.247 13.459 1.00 46.47 172 ALA A CA 1
ATOM 1277 C C . ALA A 1 172 ? 24.014 5.754 13.523 1.00 46.47 172 ALA A C 1
ATOM 1279 O O . ALA A 1 172 ? 23.962 5.186 14.611 1.00 46.47 172 ALA A O 1
ATOM 1280 N N . LYS A 1 173 ? 23.765 5.091 12.381 1.00 45.84 173 LYS A N 1
ATOM 1281 C CA . LYS A 1 173 ? 23.455 3.644 12.333 1.00 45.84 173 LYS A CA 1
ATOM 1282 C C . LYS A 1 173 ? 24.696 2.758 12.210 1.00 45.84 173 LYS A C 1
ATOM 1284 O O . LYS A 1 173 ? 24.675 1.640 12.715 1.00 45.84 173 LYS A O 1
ATOM 1289 N N . ALA A 1 174 ? 25.778 3.259 11.614 1.00 45.72 174 ALA A N 1
ATOM 1290 C CA . ALA A 1 174 ? 27.042 2.527 11.519 1.00 45.72 174 ALA A CA 1
ATOM 1291 C C . ALA A 1 174 ? 27.647 2.211 12.903 1.00 45.72 174 ALA A C 1
ATOM 1293 O O . ALA A 1 174 ? 28.219 1.139 13.090 1.00 45.72 174 ALA A O 1
ATOM 1294 N N . GLY A 1 175 ? 27.445 3.092 13.892 1.00 50.78 175 GLY A N 1
ATOM 1295 C CA . GLY A 1 175 ? 27.927 2.886 15.262 1.00 50.78 175 GLY A CA 1
ATOM 1296 C C . GLY A 1 175 ? 27.336 1.655 15.958 1.00 50.78 175 GLY A C 1
ATOM 1297 O O . GLY A 1 175 ? 28.033 1.003 16.727 1.00 50.78 175 GLY A O 1
ATOM 1298 N N . ASN A 1 176 ? 26.093 1.276 15.638 1.00 56.00 176 ASN A N 1
ATOM 1299 C CA . ASN A 1 176 ? 25.432 0.123 16.260 1.00 56.00 176 ASN A CA 1
ATOM 1300 C C . ASN A 1 176 ? 25.798 -1.218 15.589 1.00 56.00 176 ASN A C 1
ATOM 1302 O O . ASN A 1 176 ? 25.529 -2.277 16.142 1.00 56.00 176 ASN A O 1
ATOM 1306 N N . TRP A 1 177 ? 26.412 -1.195 14.399 1.00 58.06 177 TRP A N 1
ATOM 1307 C CA . TRP A 1 177 ? 26.810 -2.403 13.658 1.00 58.06 177 TRP A CA 1
ATOM 1308 C C . TRP A 1 177 ? 28.226 -2.878 13.977 1.00 58.06 177 TRP A C 1
ATOM 1310 O O . TRP A 1 177 ? 28.530 -4.050 13.778 1.00 58.06 177 TRP A O 1
ATOM 1320 N N . LEU A 1 178 ? 29.075 -1.992 14.503 1.00 56.66 178 LEU A N 1
ATOM 1321 C CA . LEU A 1 178 ? 30.452 -2.319 14.885 1.00 56.66 178 LEU A CA 1
ATOM 1322 C C . LEU A 1 178 ? 30.533 -3.224 16.130 1.00 56.66 178 LEU A C 1
ATOM 1324 O O . LEU A 1 178 ? 31.582 -3.811 16.379 1.00 56.66 178 LEU A O 1
ATOM 1328 N N . GLY A 1 179 ? 29.438 -3.360 16.890 1.00 68.44 179 GLY A N 1
ATOM 1329 C CA . GLY A 1 179 ? 29.375 -4.170 18.111 1.00 68.44 179 GLY A CA 1
ATOM 1330 C C . GLY A 1 179 ? 28.949 -5.634 17.927 1.00 68.44 179 GLY A C 1
ATOM 1331 O O . GLY A 1 179 ? 29.100 -6.415 18.862 1.00 68.44 179 GLY A O 1
ATOM 1332 N N . GLU A 1 180 ? 28.440 -6.038 16.756 1.00 75.88 180 GLU A N 1
ATOM 1333 C CA . GLU A 1 180 ? 27.944 -7.404 16.513 1.00 75.88 180 GLU A CA 1
ATOM 1334 C C . GLU A 1 180 ? 28.821 -8.157 15.490 1.00 75.88 180 GLU A C 1
ATOM 1336 O O . GLU A 1 180 ? 28.863 -7.781 14.315 1.00 75.88 180 GLU A O 1
ATOM 1341 N N . PRO A 1 181 ? 29.482 -9.271 15.871 1.00 63.34 181 PRO A N 1
ATOM 1342 C CA . PRO A 1 181 ? 30.376 -10.015 14.977 1.00 63.34 181 PRO A CA 1
ATOM 1343 C C . PRO A 1 181 ? 29.685 -10.603 13.731 1.00 63.34 181 PRO A C 1
ATOM 1345 O O . PRO A 1 181 ? 30.334 -10.826 12.713 1.00 63.34 181 PRO A O 1
ATOM 1348 N N . GLY A 1 182 ? 28.366 -10.824 13.774 1.00 73.12 182 GLY A N 1
ATOM 1349 C CA . GLY A 1 182 ? 27.578 -11.313 12.632 1.00 73.12 182 GLY A CA 1
ATOM 1350 C C . GLY A 1 182 ? 27.274 -10.252 11.563 1.00 73.12 182 GLY A C 1
ATOM 1351 O O . GLY A 1 182 ? 26.782 -10.581 10.482 1.00 73.12 182 GLY A O 1
ATOM 1352 N N . SER A 1 183 ? 27.577 -8.982 11.838 1.00 72.62 183 SER A N 1
ATOM 1353 C CA . SER A 1 183 ? 27.192 -7.838 11.003 1.00 72.62 183 SER A CA 1
ATOM 1354 C C . SER A 1 183 ? 28.250 -7.451 9.968 1.00 72.62 183 SER A C 1
ATOM 1356 O O . SER A 1 183 ? 27.941 -6.732 9.015 1.00 72.62 183 SER A O 1
ATOM 1358 N N . TRP A 1 184 ? 29.480 -7.959 10.089 1.00 70.69 184 TRP A N 1
ATOM 1359 C CA . TRP A 1 184 ? 30.615 -7.569 9.242 1.00 70.69 184 TRP A CA 1
ATOM 1360 C C . TRP A 1 184 ? 30.406 -7.840 7.754 1.00 70.69 184 TRP A C 1
ATOM 1362 O O . TRP A 1 184 ? 30.803 -7.030 6.920 1.00 70.69 184 TRP A O 1
ATOM 1372 N N . VAL A 1 185 ? 29.708 -8.923 7.408 1.00 74.12 185 VAL A N 1
ATOM 1373 C CA . VAL A 1 185 ? 29.369 -9.229 6.010 1.00 74.12 185 VAL A CA 1
ATOM 1374 C C . VAL A 1 185 ? 28.447 -8.152 5.430 1.00 74.12 185 VAL A C 1
ATOM 1376 O O . VAL A 1 185 ? 28.661 -7.687 4.315 1.00 74.12 185 VAL A O 1
ATOM 1379 N N . ARG A 1 186 ? 27.461 -7.679 6.203 1.00 72.38 186 ARG A N 1
ATOM 1380 C CA . ARG A 1 186 ? 26.543 -6.610 5.773 1.00 72.38 186 ARG A CA 1
ATOM 1381 C C . ARG A 1 186 ? 27.268 -5.273 5.643 1.00 72.38 186 ARG A C 1
ATOM 1383 O O . ARG A 1 186 ? 27.041 -4.558 4.673 1.00 72.38 186 ARG A O 1
ATOM 1390 N N . VAL A 1 187 ? 28.178 -4.970 6.569 1.00 72.94 187 VAL A N 1
ATOM 1391 C CA . VAL A 1 187 ? 29.033 -3.776 6.496 1.00 72.94 187 VAL A CA 1
ATOM 1392 C C . VAL A 1 187 ? 29.905 -3.814 5.237 1.00 72.94 187 VAL A C 1
ATOM 1394 O O . VAL A 1 187 ? 29.951 -2.825 4.510 1.00 72.94 187 VAL A O 1
ATOM 1397 N N . ALA A 1 188 ? 30.517 -4.958 4.915 1.00 74.50 188 ALA A N 1
ATOM 1398 C CA . ALA A 1 188 ? 31.320 -5.121 3.704 1.00 74.50 188 ALA A CA 1
ATOM 1399 C C . ALA A 1 188 ? 30.497 -4.915 2.419 1.00 74.50 188 ALA A C 1
ATOM 1401 O O . ALA A 1 188 ? 30.957 -4.224 1.512 1.00 74.50 188 ALA A O 1
ATOM 1402 N N . TYR A 1 189 ? 29.265 -5.433 2.355 1.00 73.31 189 TYR A N 1
ATOM 1403 C CA . TYR A 1 189 ? 28.370 -5.199 1.214 1.00 73.31 189 TYR A CA 1
ATOM 1404 C C . TYR A 1 189 ? 27.969 -3.729 1.067 1.00 73.31 189 TYR A C 1
ATOM 1406 O O . TYR A 1 189 ? 27.970 -3.203 -0.044 1.00 73.31 189 TYR A O 1
ATOM 1414 N N . VAL A 1 190 ? 27.657 -3.048 2.173 1.00 72.75 190 VAL A N 1
ATOM 1415 C CA . VAL A 1 190 ? 27.268 -1.631 2.146 1.00 72.75 190 VAL A CA 1
ATOM 1416 C C . VAL A 1 190 ? 28.448 -0.749 1.738 1.00 72.75 190 VAL A C 1
ATOM 1418 O O . VAL A 1 190 ? 28.308 0.093 0.853 1.00 72.75 190 VAL A O 1
ATOM 1421 N N . VAL A 1 191 ? 29.625 -0.960 2.332 1.00 76.12 191 VAL A N 1
ATOM 1422 C CA . VAL A 1 191 ? 30.838 -0.194 2.010 1.00 76.12 191 VAL A CA 1
ATOM 1423 C C . VAL A 1 191 ? 31.305 -0.488 0.583 1.00 76.12 191 VAL A C 1
ATOM 1425 O O . VAL A 1 191 ? 31.614 0.440 -0.163 1.00 76.12 191 VAL A O 1
ATOM 1428 N N . GLY A 1 192 ? 31.292 -1.758 0.168 1.00 84.56 192 GLY A N 1
ATOM 1429 C CA . GLY A 1 192 ? 31.643 -2.171 -1.190 1.00 84.56 192 GLY A CA 1
ATOM 1430 C C . GLY A 1 192 ? 30.692 -1.598 -2.242 1.00 84.56 192 GLY A C 1
ATOM 1431 O O . GLY A 1 192 ? 31.144 -1.051 -3.248 1.00 84.56 192 GLY A O 1
ATOM 1432 N N . GLY A 1 193 ? 29.382 -1.639 -1.983 1.00 81.06 193 GLY A N 1
ATOM 1433 C CA . GLY A 1 193 ? 28.367 -1.037 -2.849 1.00 81.06 193 GLY A CA 1
ATOM 1434 C C . GLY A 1 193 ? 28.503 0.484 -2.950 1.00 81.06 193 GLY A C 1
ATOM 1435 O O . GLY A 1 193 ? 28.423 1.036 -4.047 1.00 81.06 193 GLY A O 1
ATOM 1436 N N . ALA A 1 194 ? 28.782 1.168 -1.836 1.00 77.62 194 ALA A N 1
ATOM 1437 C CA . ALA A 1 194 ? 29.008 2.613 -1.821 1.00 77.62 194 ALA A CA 1
ATOM 1438 C C . ALA A 1 194 ? 30.271 3.013 -2.601 1.00 77.62 194 ALA A C 1
ATOM 1440 O O . ALA A 1 194 ? 30.227 3.948 -3.402 1.00 77.62 194 ALA A O 1
ATOM 1441 N N . ALA A 1 195 ? 31.379 2.286 -2.422 1.00 81.69 195 ALA A N 1
ATOM 1442 C CA . ALA A 1 195 ? 32.614 2.518 -3.167 1.00 81.69 195 ALA A CA 1
ATOM 1443 C C . ALA A 1 195 ? 32.398 2.333 -4.677 1.00 81.69 195 ALA A C 1
ATOM 1445 O O . ALA A 1 195 ? 32.787 3.193 -5.468 1.00 81.69 195 ALA A O 1
ATOM 1446 N N . LEU A 1 196 ? 31.705 1.267 -5.085 1.00 86.19 196 LEU A N 1
ATOM 1447 C CA . LEU A 1 196 ? 31.335 1.040 -6.485 1.00 86.19 196 LEU A CA 1
ATOM 1448 C C . LEU A 1 196 ? 30.442 2.154 -7.038 1.00 86.19 196 LEU A C 1
ATOM 1450 O O . LEU A 1 196 ? 30.707 2.657 -8.129 1.00 86.19 196 LEU A O 1
ATOM 1454 N N . GLY A 1 197 ? 29.435 2.586 -6.277 1.00 83.56 197 GLY A N 1
ATOM 1455 C CA . GLY A 1 197 ? 28.552 3.686 -6.662 1.00 83.56 197 GLY A CA 1
ATOM 1456 C C . GLY A 1 197 ? 29.314 4.994 -6.883 1.00 83.56 197 GLY A C 1
ATOM 1457 O O . GLY A 1 197 ? 29.161 5.626 -7.926 1.00 83.56 197 GLY A O 1
ATOM 1458 N N . LEU A 1 198 ? 30.198 5.366 -5.953 1.00 80.31 198 LEU A N 1
ATOM 1459 C CA . LEU A 1 198 ? 31.055 6.548 -6.093 1.00 80.31 198 LEU A CA 1
ATOM 1460 C C . LEU A 1 198 ? 31.987 6.440 -7.303 1.00 80.31 198 LEU A C 1
ATOM 1462 O O . LEU A 1 198 ? 32.171 7.417 -8.028 1.00 80.31 198 LEU A O 1
ATOM 1466 N N . THR A 1 199 ? 32.534 5.252 -7.562 1.00 80.38 199 THR A N 1
ATOM 1467 C CA . THR A 1 199 ? 33.408 5.014 -8.717 1.00 80.38 199 THR A CA 1
ATOM 1468 C C . THR A 1 199 ? 32.632 5.148 -10.030 1.00 80.38 199 THR A C 1
ATOM 1470 O O . THR A 1 199 ? 33.099 5.810 -10.955 1.00 80.38 199 THR A O 1
ATOM 1473 N N . ALA A 1 200 ? 31.417 4.599 -10.106 1.00 80.94 200 ALA A N 1
ATOM 1474 C CA . ALA A 1 200 ? 30.546 4.722 -11.272 1.00 80.94 200 ALA A CA 1
ATOM 1475 C C . ALA A 1 200 ? 30.147 6.183 -11.534 1.00 80.94 200 ALA A C 1
ATOM 1477 O O . ALA A 1 200 ? 30.249 6.658 -12.665 1.00 80.94 200 ALA A O 1
ATOM 1478 N N . VAL A 1 201 ? 29.775 6.925 -10.486 1.00 81.25 201 VAL A N 1
ATOM 1479 C CA . VAL A 1 201 ? 29.482 8.363 -10.576 1.00 81.25 201 VAL A CA 1
ATOM 1480 C C . VAL A 1 201 ? 30.709 9.138 -11.063 1.00 81.25 201 VAL A C 1
ATOM 1482 O O . VAL A 1 201 ? 30.594 9.953 -11.977 1.00 81.25 201 VAL A O 1
ATOM 1485 N N . ALA A 1 202 ? 31.897 8.852 -10.526 1.00 78.88 202 ALA A N 1
ATOM 1486 C CA . ALA A 1 202 ? 33.135 9.492 -10.961 1.00 78.88 202 ALA A CA 1
ATOM 1487 C C . ALA A 1 202 ? 33.444 9.217 -12.444 1.00 78.88 202 ALA A C 1
ATOM 1489 O O . ALA A 1 202 ? 33.862 10.128 -13.156 1.00 78.88 202 ALA A O 1
ATOM 1490 N N . VAL A 1 203 ? 33.198 7.996 -12.933 1.00 87.19 203 VAL A N 1
ATOM 1491 C CA . VAL A 1 203 ? 33.373 7.629 -14.350 1.00 87.19 203 VAL A CA 1
ATOM 1492 C C . VAL A 1 203 ? 32.373 8.363 -15.249 1.00 87.19 203 VAL A C 1
ATOM 1494 O O . VAL A 1 203 ? 32.780 8.899 -16.279 1.00 87.19 203 VAL A O 1
ATOM 1497 N N . ILE A 1 204 ? 31.099 8.446 -14.851 1.00 82.06 204 ILE A N 1
ATOM 1498 C CA . ILE A 1 204 ? 30.041 9.133 -15.614 1.00 82.06 204 ILE A CA 1
ATOM 1499 C C . ILE A 1 204 ? 30.286 10.645 -15.675 1.00 82.06 204 ILE A C 1
ATOM 1501 O O . ILE A 1 204 ? 30.064 11.266 -16.711 1.00 82.06 204 ILE A O 1
ATOM 1505 N N . ILE A 1 205 ? 30.761 11.247 -14.582 1.00 83.19 205 ILE A N 1
ATOM 1506 C CA . ILE A 1 205 ? 31.002 12.694 -14.494 1.00 83.19 205 ILE A CA 1
ATOM 1507 C C . ILE A 1 205 ? 32.312 13.103 -15.192 1.00 83.19 205 ILE A C 1
ATOM 1509 O O . ILE A 1 205 ? 32.428 14.238 -15.659 1.00 83.19 205 ILE A O 1
ATOM 1513 N N . ARG A 1 206 ? 33.287 12.193 -15.324 1.00 80.19 206 ARG A N 1
ATOM 1514 C CA . ARG A 1 206 ? 34.604 12.449 -15.937 1.00 80.19 206 ARG A CA 1
ATOM 1515 C C . ARG A 1 206 ? 34.565 13.167 -17.301 1.00 80.19 206 ARG A C 1
ATOM 1517 O O . ARG A 1 206 ? 35.338 14.114 -17.457 1.00 80.19 206 ARG A O 1
ATOM 1524 N N . PRO A 1 207 ? 33.722 12.794 -18.288 1.00 79.62 207 PRO A N 1
ATOM 1525 C CA . PRO A 1 207 ? 33.649 13.525 -19.558 1.00 79.62 207 PRO A CA 1
ATOM 1526 C C . PRO A 1 207 ? 33.107 14.955 -19.409 1.00 79.62 207 PRO A C 1
ATOM 1528 O O . PRO A 1 207 ? 33.550 15.845 -20.130 1.00 79.62 207 PRO A O 1
ATOM 1531 N N . TYR A 1 208 ? 32.215 15.205 -18.447 1.00 79.44 208 TYR A N 1
ATOM 1532 C CA . TYR A 1 208 ? 31.613 16.524 -18.225 1.00 79.44 208 TYR A CA 1
ATOM 1533 C C . TYR A 1 208 ? 32.548 17.478 -17.471 1.00 79.44 208 TYR A C 1
ATOM 1535 O O . TYR A 1 208 ? 32.567 18.678 -17.739 1.00 79.44 208 TYR A O 1
ATOM 1543 N N . THR A 1 209 ? 33.378 16.964 -16.560 1.00 75.19 209 THR A N 1
ATOM 1544 C CA . THR A 1 209 ? 34.321 17.787 -15.782 1.00 75.19 209 THR A CA 1
ATOM 1545 C C . THR A 1 209 ? 35.670 17.984 -16.464 1.00 75.19 209 THR A C 1
ATOM 1547 O O . THR A 1 209 ? 36.357 18.959 -16.158 1.00 75.19 209 THR A O 1
ATOM 1550 N N . ALA A 1 210 ? 36.045 17.134 -17.428 1.00 71.19 210 ALA A N 1
ATOM 1551 C CA . ALA A 1 210 ? 37.294 17.278 -18.178 1.00 71.19 210 ALA A CA 1
ATOM 1552 C C . ALA A 1 210 ? 37.389 18.619 -18.936 1.00 71.19 210 ALA A C 1
ATOM 1554 O O . ALA A 1 210 ? 38.477 19.192 -19.035 1.00 71.19 210 ALA A O 1
ATOM 1555 N N . GLY A 1 211 ? 36.263 19.148 -19.431 1.00 72.31 211 GLY A N 1
ATOM 1556 C CA . GLY A 1 211 ? 36.201 20.469 -20.069 1.00 72.31 211 GLY A CA 1
ATOM 1557 C C . GLY A 1 211 ? 36.376 21.622 -19.075 1.00 72.31 211 GLY A C 1
ATOM 1558 O O . GLY A 1 211 ? 37.175 22.528 -19.313 1.00 72.31 211 GLY A O 1
ATOM 1559 N N . ALA A 1 212 ? 35.698 21.548 -17.926 1.00 71.00 212 ALA A N 1
ATOM 1560 C CA . ALA A 1 212 ? 35.779 22.560 -16.872 1.00 71.00 212 ALA A CA 1
ATOM 1561 C C . ALA A 1 212 ? 37.178 22.626 -16.233 1.00 71.00 212 ALA A C 1
ATOM 1563 O O . ALA A 1 212 ? 37.717 23.713 -16.024 1.00 71.00 212 ALA A O 1
ATOM 1564 N N . TYR A 1 213 ? 37.818 21.473 -16.004 1.00 65.62 213 TYR A N 1
ATOM 1565 C CA . TYR A 1 213 ? 39.176 21.417 -15.457 1.00 65.62 213 TYR A CA 1
ATOM 1566 C C . TYR A 1 213 ? 40.203 22.088 -16.367 1.00 65.62 213 TYR A C 1
ATOM 1568 O O . TYR A 1 213 ? 41.079 22.785 -15.863 1.00 65.62 213 TYR A O 1
ATOM 1576 N N . ARG A 1 214 ? 40.081 21.935 -17.694 1.00 69.81 214 ARG A N 1
ATOM 1577 C CA . ARG A 1 214 ? 40.989 22.589 -18.652 1.00 69.81 214 ARG A CA 1
ATOM 1578 C C . ARG A 1 214 ? 40.878 24.111 -18.599 1.00 69.81 214 ARG A C 1
ATOM 1580 O O . ARG A 1 214 ? 41.907 24.782 -18.644 1.00 69.81 214 ARG A O 1
ATOM 1587 N N . GLN A 1 215 ? 39.667 24.650 -18.449 1.00 71.50 215 GLN A N 1
ATOM 1588 C CA . GLN A 1 215 ? 39.458 26.097 -18.338 1.00 71.50 215 GLN A CA 1
ATOM 1589 C C . GLN A 1 215 ? 39.994 26.654 -17.012 1.00 71.50 215 GLN A C 1
ATOM 1591 O O . GLN A 1 215 ? 40.689 27.666 -17.009 1.00 71.50 215 GLN A O 1
ATOM 1596 N N . VAL A 1 216 ? 39.772 25.953 -15.895 1.00 70.62 216 VAL A N 1
ATOM 1597 C CA . VAL A 1 216 ? 40.294 26.369 -14.580 1.00 70.62 216 VAL A CA 1
ATOM 1598 C C . VAL A 1 216 ? 41.821 26.239 -14.509 1.00 70.62 216 VAL A C 1
ATOM 1600 O O . VAL A 1 216 ? 42.490 27.132 -13.995 1.00 70.62 216 VAL A O 1
ATOM 1603 N N . SER A 1 217 ? 42.407 25.180 -15.079 1.00 67.94 217 SER A N 1
ATOM 1604 C CA . SER A 1 217 ? 43.867 25.014 -15.118 1.00 67.94 217 SER A CA 1
ATOM 1605 C C . SER A 1 217 ? 44.563 26.013 -16.044 1.00 67.94 217 SER A C 1
ATOM 1607 O O . SER A 1 217 ? 45.713 26.359 -15.799 1.00 67.94 217 SER A O 1
ATOM 1609 N N . ALA A 1 218 ? 43.875 26.490 -17.087 1.00 68.06 218 ALA A N 1
ATOM 1610 C CA . ALA A 1 218 ? 44.384 27.545 -17.962 1.00 68.06 218 ALA A CA 1
ATOM 1611 C C . ALA A 1 218 ? 44.297 28.936 -17.307 1.00 68.06 218 ALA A C 1
ATOM 1613 O O . ALA A 1 218 ? 45.125 29.797 -17.592 1.00 68.06 218 ALA A O 1
ATOM 1614 N N . ALA A 1 219 ? 43.328 29.148 -16.409 1.00 68.94 219 ALA A N 1
ATOM 1615 C CA . ALA A 1 219 ? 43.129 30.411 -15.700 1.00 68.94 219 ALA A CA 1
ATOM 1616 C C . ALA A 1 219 ? 44.022 30.583 -14.456 1.00 68.94 219 ALA A C 1
ATOM 1618 O O . ALA A 1 219 ? 44.176 31.702 -13.966 1.00 68.94 219 ALA A O 1
ATOM 1619 N N . LEU A 1 220 ? 44.629 29.510 -13.935 1.00 56.41 220 LEU A N 1
ATOM 1620 C CA . LEU A 1 220 ? 45.534 29.584 -12.787 1.00 56.41 220 LEU A CA 1
ATOM 1621 C C . LEU A 1 220 ? 46.998 29.710 -13.248 1.00 56.41 220 LEU A C 1
ATOM 1623 O O . LEU A 1 220 ? 47.580 28.735 -13.730 1.00 56.41 220 LEU A O 1
ATOM 1627 N N . PRO A 1 221 ? 47.652 30.875 -13.074 1.00 62.84 221 PRO A N 1
ATOM 1628 C CA . PRO A 1 221 ? 49.060 31.020 -13.413 1.00 62.84 221 PRO A CA 1
ATOM 1629 C C . PRO A 1 221 ? 49.918 30.122 -12.509 1.00 62.84 221 PRO A C 1
ATOM 1631 O O . PRO A 1 221 ? 50.018 30.324 -11.301 1.00 62.84 221 PRO A O 1
ATOM 1634 N N . VAL A 1 222 ? 50.610 29.154 -13.119 1.00 61.06 222 VAL A N 1
ATOM 1635 C CA . VAL A 1 222 ? 51.477 28.134 -12.479 1.00 61.06 222 VAL A CA 1
ATOM 1636 C C . VAL A 1 222 ? 52.533 28.726 -11.522 1.00 61.06 222 VAL A C 1
ATOM 1638 O O . VAL A 1 222 ? 53.078 28.036 -10.658 1.00 61.06 222 VAL A O 1
ATOM 1641 N N . LYS A 1 223 ? 52.826 30.027 -11.631 1.00 59.06 223 LYS A N 1
ATOM 1642 C CA . LYS A 1 223 ? 53.812 30.721 -10.792 1.00 59.06 223 LYS A CA 1
ATOM 1643 C C . LYS A 1 223 ? 53.339 30.967 -9.349 1.00 59.06 223 LYS A C 1
ATOM 1645 O O . LYS A 1 223 ? 54.192 31.098 -8.473 1.00 59.06 223 LYS A O 1
ATOM 1650 N N . THR A 1 224 ? 52.035 30.980 -9.064 1.00 56.56 224 THR A N 1
ATOM 1651 C CA . THR A 1 224 ? 51.519 31.286 -7.712 1.00 56.56 224 THR A CA 1
ATOM 1652 C C . THR A 1 224 ? 51.514 30.059 -6.797 1.00 56.56 224 THR A C 1
ATOM 1654 O O . THR A 1 224 ? 51.821 30.166 -5.610 1.00 56.56 224 THR A O 1
ATOM 1657 N N . THR A 1 225 ? 51.279 28.865 -7.345 1.00 57.06 225 THR A N 1
ATOM 1658 C CA . THR A 1 225 ? 51.160 27.619 -6.569 1.00 57.06 225 THR A CA 1
ATOM 1659 C C . THR A 1 225 ? 52.478 27.212 -5.906 1.00 57.06 225 THR A C 1
ATOM 1661 O O . THR A 1 225 ? 52.483 26.781 -4.756 1.00 57.06 225 THR A O 1
ATOM 1664 N N . LYS A 1 226 ? 53.626 27.436 -6.569 1.00 67.06 226 LYS A N 1
ATOM 1665 C CA . LYS A 1 226 ? 54.949 27.173 -5.969 1.00 67.06 226 LYS A CA 1
ATOM 1666 C C . LYS A 1 226 ? 55.256 28.078 -4.769 1.00 67.06 226 LYS A C 1
ATOM 1668 O O . LYS A 1 226 ? 55.939 27.632 -3.853 1.00 67.06 226 LYS A O 1
ATOM 1673 N N . ARG A 1 227 ? 54.758 29.322 -4.747 1.00 68.00 227 ARG A N 1
ATOM 1674 C CA . ARG A 1 227 ? 54.966 30.235 -3.607 1.00 68.00 227 ARG A CA 1
ATOM 1675 C C . ARG A 1 227 ? 54.119 29.838 -2.400 1.00 68.00 227 ARG A C 1
ATOM 1677 O O . ARG A 1 227 ? 54.630 29.858 -1.288 1.00 68.00 227 ARG A O 1
ATOM 1684 N N . ILE A 1 228 ? 52.876 29.416 -2.624 1.00 69.25 228 ILE A N 1
ATOM 1685 C CA . ILE A 1 228 ? 51.966 29.007 -1.544 1.00 69.25 228 ILE A CA 1
ATOM 1686 C C . ILE A 1 228 ? 52.443 27.702 -0.891 1.00 69.25 228 ILE A C 1
ATOM 1688 O O . ILE A 1 228 ? 52.501 27.620 0.332 1.00 69.25 228 ILE A O 1
ATOM 1692 N N . VAL A 1 229 ? 52.875 26.713 -1.684 1.00 74.12 229 VAL A N 1
ATOM 1693 C CA . VAL A 1 229 ? 53.406 25.445 -1.146 1.00 74.12 229 VAL A CA 1
ATOM 1694 C C . VAL A 1 229 ? 54.708 25.661 -0.365 1.00 74.12 229 VAL A C 1
ATOM 1696 O O . VAL A 1 229 ? 54.913 25.025 0.666 1.00 74.12 229 VAL A O 1
ATOM 1699 N N . ARG A 1 230 ? 55.574 26.584 -0.806 1.00 77.44 230 ARG A N 1
ATOM 1700 C CA . ARG A 1 230 ? 56.799 26.929 -0.069 1.00 77.44 230 ARG A CA 1
ATOM 1701 C C . ARG A 1 230 ? 56.489 27.620 1.264 1.00 77.44 230 ARG A C 1
ATOM 1703 O O . ARG A 1 230 ? 57.014 27.197 2.285 1.00 77.44 230 ARG A O 1
ATOM 1710 N N . ALA A 1 231 ? 55.580 28.598 1.265 1.00 73.06 231 ALA A N 1
ATOM 1711 C CA . ALA A 1 231 ? 55.180 29.316 2.477 1.00 73.06 231 ALA A CA 1
ATOM 1712 C C . ALA A 1 231 ? 54.480 28.411 3.511 1.00 73.06 231 ALA A C 1
ATOM 1714 O O . ALA A 1 231 ? 54.658 28.590 4.713 1.00 73.06 231 ALA A O 1
ATOM 1715 N N . ALA A 1 232 ? 53.707 27.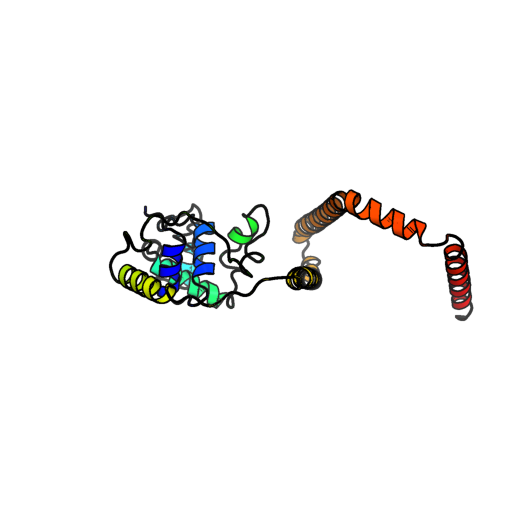417 3.060 1.00 74.56 232 ALA A N 1
ATOM 1716 C CA . ALA A 1 232 ? 53.076 26.445 3.952 1.00 74.56 232 ALA A CA 1
ATOM 1717 C C . ALA A 1 232 ? 54.101 25.506 4.615 1.00 74.56 232 ALA A C 1
ATOM 1719 O O . ALA A 1 232 ? 53.970 25.192 5.795 1.00 74.56 232 ALA A O 1
ATOM 1720 N N . ARG A 1 233 ? 55.146 25.101 3.880 1.00 82.00 233 ARG A N 1
ATOM 1721 C CA . ARG A 1 233 ? 56.202 24.219 4.398 1.00 82.00 233 ARG A CA 1
ATOM 1722 C C . ARG A 1 233 ? 57.116 24.918 5.407 1.00 82.00 233 ARG A C 1
ATOM 1724 O O . ARG A 1 233 ? 57.585 24.278 6.337 1.00 82.00 233 ARG A O 1
ATOM 1731 N N . GLU A 1 234 ? 57.343 26.218 5.238 1.00 80.81 234 GLU A N 1
ATOM 1732 C CA . GLU A 1 234 ? 58.127 27.017 6.189 1.00 80.81 234 GLU A CA 1
ATOM 1733 C C . GLU A 1 234 ? 57.373 27.245 7.513 1.00 80.81 234 GLU A C 1
ATOM 1735 O O . GLU A 1 234 ? 57.998 27.252 8.572 1.00 80.81 234 GLU A O 1
ATOM 1740 N N . ARG A 1 235 ? 56.032 27.340 7.489 1.00 75.25 235 ARG A N 1
ATOM 1741 C CA . ARG A 1 235 ? 55.219 27.429 8.718 1.00 75.25 235 ARG A CA 1
ATOM 1742 C C . ARG A 1 235 ? 55.150 26.119 9.500 1.00 75.25 235 ARG A C 1
ATOM 1744 O O . ARG A 1 235 ? 55.226 26.156 10.723 1.00 75.25 235 ARG A O 1
ATOM 1751 N N . SER A 1 236 ? 55.063 24.971 8.823 1.00 74.50 236 SER A N 1
ATOM 1752 C CA . SER A 1 236 ? 55.033 23.683 9.530 1.00 74.50 236 SER A CA 1
ATOM 1753 C C . SER A 1 236 ? 56.353 23.388 10.246 1.00 74.50 236 SER A C 1
ATOM 1755 O O . SER A 1 236 ? 56.345 22.774 11.302 1.00 74.50 236 SER A O 1
ATOM 1757 N N . SER A 1 237 ? 57.487 23.858 9.711 1.00 73.12 237 SER A N 1
ATOM 1758 C CA . SER A 1 237 ? 58.786 23.709 10.381 1.00 73.12 237 SER A CA 1
ATOM 1759 C C . SER A 1 237 ? 58.983 24.639 11.581 1.00 73.12 237 SER A C 1
ATOM 1761 O O . SER A 1 237 ? 59.818 24.346 12.428 1.00 73.12 237 SER A O 1
ATOM 1763 N N . SER A 1 238 ? 58.249 25.756 11.675 1.00 70.12 238 SER A N 1
ATOM 1764 C CA . SER A 1 238 ? 58.377 26.681 12.814 1.00 70.12 238 SER A CA 1
ATOM 1765 C C . SER A 1 238 ? 57.560 26.270 14.043 1.00 70.12 238 SER A C 1
ATOM 1767 O O . SER A 1 238 ? 57.903 26.671 15.150 1.00 70.12 238 SER A O 1
ATOM 1769 N N . GLU A 1 239 ? 56.505 25.470 13.873 1.00 66.56 239 GLU A N 1
ATOM 1770 C CA . GLU A 1 239 ? 55.652 25.021 14.988 1.00 66.56 239 GLU A CA 1
ATOM 1771 C C . GLU A 1 239 ? 56.255 23.834 15.762 1.00 66.56 239 GLU A C 1
ATOM 1773 O O . GLU A 1 239 ? 55.952 23.647 16.936 1.00 66.56 239 GLU A O 1
ATOM 1778 N N . GLU A 1 240 ? 57.168 23.069 15.157 1.00 65.75 240 GLU A N 1
ATOM 1779 C CA . GLU A 1 240 ? 57.790 21.899 15.799 1.00 65.75 240 GLU A CA 1
ATOM 1780 C C . GLU A 1 240 ? 58.935 22.275 16.765 1.00 65.75 240 GLU A C 1
ATOM 1782 O O . GLU A 1 240 ? 59.308 21.484 17.623 1.00 65.75 240 GLU A O 1
ATOM 1787 N N . SER A 1 241 ? 59.462 23.504 16.693 1.00 64.88 241 SER A N 1
ATOM 1788 C CA . SER A 1 241 ? 60.631 23.939 17.482 1.00 64.88 241 SER A CA 1
ATOM 1789 C C . SER A 1 241 ? 60.303 24.665 18.801 1.00 64.88 241 SER A C 1
ATOM 1791 O O . SER A 1 241 ? 61.223 25.073 19.505 1.00 64.88 241 SER A O 1
ATOM 1793 N N . THR A 1 242 ? 59.028 24.865 19.147 1.00 62.38 242 THR A N 1
ATOM 1794 C CA . THR A 1 242 ? 58.607 25.604 20.363 1.00 62.38 242 THR A CA 1
ATOM 1795 C C . THR A 1 242 ? 58.034 24.709 21.470 1.00 62.38 242 THR A C 1
ATOM 1797 O O . THR A 1 242 ? 57.437 25.215 22.417 1.00 62.38 242 THR A O 1
ATOM 1800 N N . SER A 1 243 ? 58.217 23.389 21.359 1.00 65.06 243 SER A N 1
ATOM 1801 C CA . SER A 1 243 ? 57.632 22.391 22.272 1.00 65.06 243 SER A CA 1
ATOM 1802 C C . SER A 1 243 ? 58.637 21.721 23.229 1.00 65.06 243 SER A C 1
ATOM 1804 O O . SER A 1 243 ? 58.290 20.699 23.818 1.00 65.06 243 SER A O 1
ATOM 1806 N N . GLU A 1 244 ? 59.847 22.269 23.391 1.00 53.31 244 GLU A N 1
ATOM 1807 C CA . GLU A 1 244 ? 60.838 21.836 24.401 1.00 53.31 244 GLU A CA 1
ATOM 1808 C C . GLU A 1 244 ? 61.032 22.878 25.508 1.00 53.31 244 GLU A C 1
ATOM 1810 O O . GLU A 1 244 ? 61.112 24.087 25.181 1.00 53.31 244 GLU A O 1
#

Foldseek 3Di:
DDAADLLLQLLLLVVLPVPPCSSVRSVQLCLPPVRQLADADPQGQGGSNRFRCVVCCVVPVVPDNVQSSPSNSVSNVVVVVCVVVVVDPPDRRVPSQPPPPPGGPVPQVVDPPDDDDDDDDQSLPPDDDPSSVSSVVVVVVVPDDDDDDDDDDDVVVVVVVVVVVVVVVVVVVVVVQVPDPVSVVVVCVVVVVVVVVVVVVCVVCVVVCVVVVVVVVVVDDPVVVVVVVVVVVVVVVVVVPPPD

Secondary structure (DSSP, 8-state):
--B--HHHHHHHHHHTT-GGGHHHHHHHHHHHHTTBTT-B-TT-EETTTTEEHHHHTTT-TT--HHHHTSHHHHHHHHHHHHHHTTS-STTTTHHHHHSSSS--GGGTTTS---------S-TTTT--THHHHHHHHHHHHHTSPPP-----SSHHHHHHHHHHHHHHHHHHHHHHHTT-GGGHHHHHHHHHHHHHHHHHHHHHHHHHHHHHHHHHHHHS-HHHHHHHHHHHHHHHHHHTTS--